Protein AF-0000000085244310 (afdb_homodimer)

Nearest PDB structures (foldseek):
  7q0a-assembly1_Y  TM=8.814E-01  e=7.244E-08  Homo sapiens
  8va0-assembly1_B  TM=8.465E-01  e=9.076E-08  Camelidae
  5nml-assembly7_G  TM=8.274E-01  e=6.847E-08  Lama glama
  7pqz-assembly1_H  TM=8.807E-01  e=3.511E-07  Homo sapiens
  8zpb-assembly1_B  TM=8.559E-01  e=1.889E-07  Escherichia coli

Secondary structure (DSSP, 8-state):
----------------------------PPTT--EEEEEE--SS---SEEEEEE-TTS-EEEEEEE-SSS-EEE-GGGTTTEEEEEETTTTEEEEEEPSPPTT---EEEEEE---/----------------------------PPTTS-EEEEEE--SS---SEEEEEE-TTS-EEEEEEE-SSS-EEE-GGGTTTEEEEEETTTTEEEEEEPSPPTT---EEEEEE---

Organism: Amphiprion ocellaris (NCBI:txid80972)

InterPro domains:
  IPR007110 Immunoglobulin-like domain [PS50835] (32-115)
  IPR013106 Immunoglobulin V-set domain [PF07686] (24-111)
  IPR013106 Immunoglobulin V-set domain [SM00406] (34-112)
  IPR013783 Immunoglobulin-like fold [G3DSA:2.60.40.10] (20-115)
  IPR036179 Immunoglobulin-like domain superfamily [SSF48726] (21-113)
  IPR050199 Immunoglobulin Heavy Variable [PTHR23266] (19-115)

pLDDT: mean 75.87, std 23.24, range [28.94, 98.12]

Solvent-accessible surface area (backbone atoms only — not comparable to full-atom values): 13125 Å² total; per-residue (Å²): 136,83,79,76,79,76,78,75,76,75,75,74,72,73,68,70,72,33,28,54,50,46,46,53,66,81,73,83,65,64,58,62,41,67,42,76,41,64,37,60,53,76,75,91,68,85,34,36,38,34,37,33,35,27,38,84,74,42,36,35,30,38,45,34,37,34,33,74,70,83,55,68,53,61,19,59,67,50,56,83,40,54,47,74,49,70,40,79,91,73,35,31,39,34,43,34,39,46,62,35,53,75,85,69,60,63,51,49,44,49,25,39,36,47,105,136,82,80,76,77,76,78,75,77,74,75,73,70,72,66,69,71,30,28,54,48,48,46,56,66,83,74,81,64,64,58,64,41,69,42,74,41,62,37,58,52,78,72,90,68,86,35,35,38,35,37,33,34,28,39,83,75,42,34,34,30,38,43,33,37,35,34,74,70,82,55,68,52,60,19,59,66,50,57,84,39,54,48,74,52,70,40,78,89,74,33,32,39,34,42,33,40,47,64,35,53,76,85,70,59,64,50,50,44,49,25,40,37,48,105

Foldseek 3Di:
DPPPPPPPPPPPPPCPVPQPLPFDDFPPDDAQDKDKDKGADDDQAPAWKWKWKDWPPGDIDTAWTAGRPRDIDGDPVCPPQWHWDDDNVRNMIMIMGGRHHPPTTMTMGMDHDDD/DPPPPPPPPPPPPPCPVPQPLPFDDFPPDDAQDKDKDKGADDDQFPAWKWKWKDWPPGDIDTAWTAGRPRDIDGDPVCPPQWHWDDDNVRRMIMIMGGRHHPPTGMTMGMDHDDD

Sequence (230 aa):
MQYDLIIQHFLFSTAAWGQSLTSSDPLVSRAGQSVTLSCKVQGLSLAWLHWIHQKPGQALEWIGRIDGGTGTIFSQSLQGQFSITKDTSLNVVYLEVKSLKPGDSAVYFCARETQMQYDLIIQHFLFSTAAWGQSLTSSDPLVSRAGQSVTLSCKVQGLSLAWLHWIHQKPGQALEWIGRIDGGTGTIFSQSLQGQFSITKDTSLNVVYLEVKSLKPGDSAVYFCARETQ

Radius of gyration: 22.18 Å; Cα contacts (8 Å, |Δi|>4): 491; chains: 2; bounding box: 104×50×48 Å

Structure (mmCIF, N/CA/C/O backbone):
data_AF-0000000085244310-model_v1
#
loop_
_entity.id
_entity.type
_entity.pdbx_description
1 polymer 'Immunoglobulin heavy variable 1-4'
#
loop_
_atom_site.group_PDB
_atom_site.id
_atom_site.type_symbol
_atom_site.label_atom_id
_atom_site.label_alt_id
_atom_site.label_comp_id
_atom_site.label_asym_id
_atom_site.label_entity_id
_atom_site.label_seq_id
_atom_site.pdbx_PDB_ins_code
_atom_site.Cartn_x
_atom_site.Cartn_y
_atom_site.Cartn_z
_atom_site.occupancy
_atom_site.B_iso_or_equiv
_atom_site.auth_seq_id
_atom_site.auth_comp_id
_atom_site.auth_asym_id
_atom_site.auth_atom_id
_atom_site.pdbx_PDB_model_num
ATOM 1 N N . MET A 1 1 ? 59.5 0.922 23.031 1 37.34 1 MET A N 1
ATOM 2 C CA . MET A 1 1 ? 58.438 1.822 22.594 1 37.34 1 MET A CA 1
ATOM 3 C C . MET A 1 1 ? 57.469 1.108 21.656 1 37.34 1 MET A C 1
ATOM 5 O O . MET A 1 1 ? 57.812 0.842 20.5 1 37.34 1 MET A O 1
ATOM 9 N N . GLN A 1 2 ? 56.75 0.025 22.141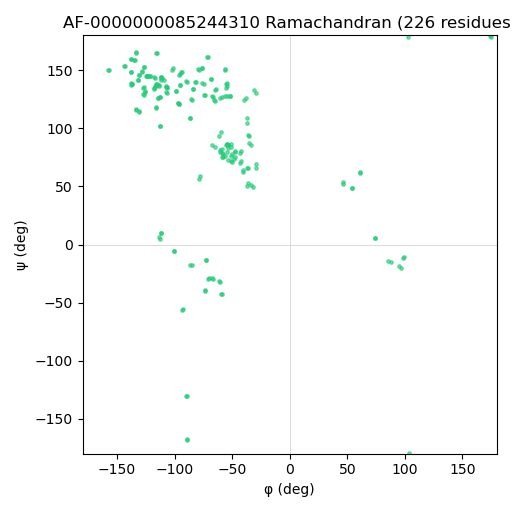 1 39.03 2 GLN A N 1
ATOM 10 C CA . GLN A 1 2 ? 55.781 -0.855 21.484 1 39.03 2 GLN A CA 1
ATOM 11 C C . GLN A 1 2 ? 54.562 -0.071 20.984 1 39.03 2 GLN A C 1
ATOM 13 O O . GLN A 1 2 ? 53.969 0.675 21.75 1 39.03 2 GLN A O 1
ATOM 18 N N . TYR A 1 3 ? 54.625 0.352 19.688 1 38.72 3 TYR A N 1
ATOM 19 C CA . TYR A 1 3 ? 53.562 1.034 18.938 1 38.72 3 TYR A CA 1
ATOM 20 C C . TYR A 1 3 ? 52.281 0.208 18.922 1 38.72 3 TYR A C 1
ATOM 22 O O . TYR A 1 3 ? 52.281 -0.897 18.375 1 38.72 3 TYR A O 1
ATOM 30 N N . ASP A 1 4 ? 51.562 0.199 20 1 42.16 4 ASP A N 1
ATOM 31 C CA . ASP A 1 4 ? 50.219 -0.372 20.031 1 42.16 4 ASP A CA 1
ATOM 32 C C . ASP A 1 4 ? 49.312 0.26 18.953 1 42.16 4 ASP A C 1
ATOM 34 O O . ASP A 1 4 ? 49.125 1.476 18.953 1 42.16 4 ASP A O 1
ATOM 38 N N . LEU A 1 5 ? 49.375 -0.288 17.75 1 39.44 5 LEU A N 1
ATOM 39 C CA . LEU A 1 5 ? 48.469 0.047 16.641 1 39.44 5 LEU A CA 1
ATOM 40 C C . LEU A 1 5 ? 47.031 -0.091 17.062 1 39.44 5 LEU A C 1
ATOM 42 O O . LEU A 1 5 ? 46.562 -1.181 17.438 1 39.44 5 LEU A O 1
ATOM 46 N N . ILE A 1 6 ? 46.438 0.917 17.719 1 41.16 6 ILE A N 1
ATOM 47 C CA . ILE A 1 6 ? 45 1.024 18 1 41.16 6 ILE A CA 1
ATOM 48 C C . ILE A 1 6 ? 44.219 0.98 16.703 1 41.16 6 ILE A C 1
ATOM 50 O O . ILE A 1 6 ? 44.344 1.866 15.852 1 41.16 6 ILE A O 1
ATOM 54 N N . ILE A 1 7 ? 44.031 -0.231 16.094 1 40.88 7 ILE A N 1
ATOM 55 C CA . ILE A 1 7 ? 43.094 -0.385 14.984 1 40.88 7 ILE A CA 1
ATOM 56 C C . ILE A 1 7 ? 41.719 0.117 15.398 1 40.88 7 ILE A C 1
ATOM 58 O O . ILE A 1 7 ? 41.094 -0.446 16.297 1 40.88 7 ILE A O 1
ATOM 62 N N . GLN A 1 8 ? 41.469 1.436 15.242 1 40.5 8 GLN A N 1
ATOM 63 C CA . GLN A 1 8 ? 40.125 2.012 15.367 1 40.5 8 GLN A CA 1
ATOM 64 C C . GLN A 1 8 ? 39.188 1.391 14.367 1 40.5 8 GLN A C 1
ATOM 66 O O . GLN A 1 8 ? 39.344 1.548 13.156 1 40.5 8 GLN A O 1
ATOM 71 N N . HIS A 1 9 ? 38.625 0.186 14.695 1 41.25 9 HIS A N 1
ATOM 72 C CA . HIS A 1 9 ? 37.531 -0.359 13.914 1 41.25 9 HIS A CA 1
ATOM 73 C C . HIS A 1 9 ? 36.406 0.647 13.789 1 41.25 9 HIS A C 1
ATOM 75 O O . HIS A 1 9 ? 35.812 1.065 14.797 1 41.25 9 HIS A O 1
ATOM 81 N N . PHE A 1 10 ? 36.469 1.544 12.812 1 37.19 10 PHE A N 1
ATOM 82 C CA . PHE A 1 10 ? 35.312 2.363 12.414 1 37.19 10 PHE A CA 1
ATOM 83 C C . PHE A 1 10 ? 34.125 1.492 12.078 1 37.19 10 PHE A C 1
ATOM 85 O O . PHE A 1 10 ? 34.125 0.734 11.109 1 37.19 10 PHE A O 1
ATOM 92 N N . LEU A 1 11 ? 33.406 1 13.07 1 33.94 11 LEU A N 1
ATOM 93 C CA . LEU A 1 11 ? 32.062 0.435 12.844 1 33.94 11 LEU A CA 1
ATOM 94 C C . LEU A 1 11 ? 31.203 1.403 12.055 1 33.94 11 LEU A C 1
ATOM 96 O O . LEU A 1 11 ? 30.875 2.49 12.547 1 33.94 11 LEU A O 1
ATOM 100 N N . PHE A 1 12 ? 31.484 1.448 10.742 1 35.97 12 PHE A N 1
ATOM 101 C CA . PHE A 1 12 ? 30.5 2.08 9.867 1 35.97 12 PHE A CA 1
ATOM 102 C C . PHE A 1 12 ? 29.094 1.557 10.164 1 35.97 12 PHE A C 1
ATOM 104 O O . PHE A 1 12 ? 28.781 0.402 9.859 1 35.97 12 PHE A O 1
ATOM 111 N N . SER A 1 13 ? 28.547 2.033 11.266 1 33.62 13 SER A N 1
ATOM 112 C CA . SER A 1 13 ? 27.109 1.819 11.414 1 33.62 13 SER A CA 1
ATOM 113 C C . SER A 1 13 ? 26.359 2.27 10.172 1 33.62 13 SER A C 1
ATOM 115 O O . SER A 1 13 ? 26.344 3.459 9.844 1 33.62 13 SER A O 1
ATOM 117 N N . THR A 1 14 ? 26.484 1.543 9.109 1 32.25 14 THR A N 1
ATOM 118 C CA . THR A 1 14 ? 25.5 1.784 8.07 1 32.25 14 THR A CA 1
ATOM 119 C C . THR A 1 14 ? 24.094 1.922 8.68 1 32.25 14 THR A C 1
ATOM 121 O O . THR A 1 14 ? 23.578 0.973 9.266 1 32.25 14 THR A O 1
ATOM 124 N N . ALA A 1 15 ? 23.891 3.041 9.383 1 29.38 15 ALA A N 1
ATOM 125 C CA . ALA A 1 15 ? 22.484 3.379 9.609 1 29.38 15 ALA A CA 1
ATOM 126 C C . ALA A 1 15 ? 21.641 3.107 8.359 1 29.38 15 ALA A C 1
ATOM 128 O O . ALA A 1 15 ? 21.781 3.811 7.352 1 29.38 15 ALA A O 1
ATOM 129 N N . ALA A 1 16 ? 21.609 1.899 7.992 1 30.98 16 ALA A N 1
ATOM 130 C CA . ALA A 1 16 ? 20.484 1.675 7.09 1 30.98 16 ALA A CA 1
ATOM 131 C C . ALA A 1 16 ? 19.266 2.498 7.512 1 30.98 16 ALA A C 1
ATOM 133 O O . ALA A 1 16 ? 18.734 2.311 8.609 1 30.98 16 ALA A O 1
ATOM 134 N N . TRP A 1 17 ? 19.375 3.809 7.426 1 29.11 17 TRP A N 1
ATOM 135 C CA . TRP A 1 17 ? 18.141 4.586 7.57 1 29.11 17 TRP A CA 1
ATOM 136 C C . TRP A 1 17 ? 16.969 3.863 6.93 1 29.11 17 TRP A C 1
ATOM 138 O O . TRP A 1 17 ? 16.844 3.82 5.703 1 29.11 17 TRP A O 1
ATOM 148 N N . GLY A 1 18 ? 16.812 2.672 7.309 1 30.55 18 GLY A N 1
ATOM 149 C CA . GLY A 1 18 ? 15.547 2.066 6.918 1 30.55 18 GLY A CA 1
ATOM 150 C C . GLY A 1 18 ? 14.391 3.041 6.941 1 30.55 18 GLY A C 1
ATOM 151 O O . GLY A 1 18 ? 14.344 3.947 7.777 1 30.55 18 GLY A O 1
ATOM 152 N N . GLN A 1 19 ? 14.102 3.621 5.844 1 32.09 19 GLN A N 1
ATOM 153 C CA . GLN A 1 19 ? 12.852 4.355 5.715 1 32.09 19 GLN A CA 1
ATOM 154 C C . GLN A 1 19 ? 11.773 3.768 6.621 1 32.09 19 GLN A C 1
ATOM 156 O O . GLN A 1 19 ? 11.367 2.615 6.445 1 32.09 19 GLN A O 1
ATOM 161 N N . SER A 1 20 ? 11.977 3.949 7.969 1 33.28 20 SER A N 1
ATOM 162 C CA . SER A 1 20 ? 10.891 3.559 8.859 1 33.28 20 SER A CA 1
ATOM 163 C C . SER A 1 20 ? 9.539 4.012 8.305 1 33.28 20 SER A C 1
ATOM 165 O O . SER A 1 20 ? 9.359 5.188 7.988 1 33.28 20 SER A O 1
ATOM 167 N N . LEU A 1 21 ? 9.031 3.281 7.352 1 36.53 21 LEU A N 1
ATOM 168 C CA . LEU A 1 21 ? 7.586 3.451 7.223 1 36.53 21 LEU A CA 1
ATOM 169 C C . LEU A 1 21 ? 6.945 3.701 8.586 1 36.53 21 LEU A C 1
ATOM 171 O O . LEU A 1 21 ? 6.895 2.803 9.422 1 36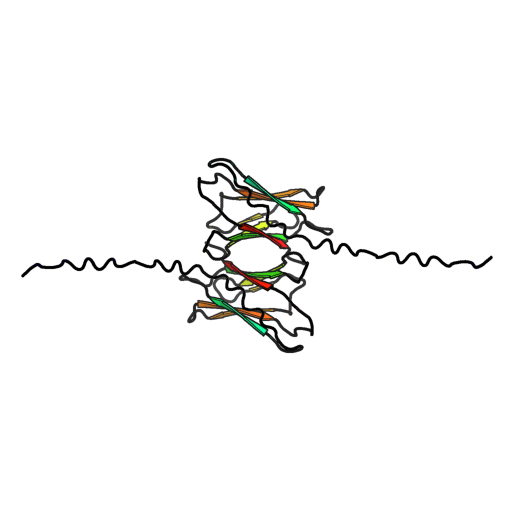.53 21 LEU A O 1
ATOM 175 N N . THR A 1 22 ? 7.551 4.688 9.258 1 38.19 22 THR A N 1
ATOM 176 C CA . THR A 1 22 ? 7 5.008 10.57 1 38.19 22 THR A CA 1
ATOM 177 C C . THR A 1 22 ? 5.484 5.141 10.5 1 38.19 22 THR A C 1
ATOM 179 O O . THR A 1 22 ? 4.957 5.906 9.688 1 38.19 22 THR A O 1
ATOM 182 N N . SER A 1 23 ? 4.883 3.93 10.492 1 40.59 23 SER A N 1
ATOM 183 C CA . SER A 1 23 ? 3.486 4.121 10.875 1 40.59 23 SER A CA 1
ATOM 184 C C . SER A 1 23 ? 3.352 5.188 11.953 1 40.59 23 SER A C 1
ATOM 186 O O . SER A 1 23 ? 4.223 5.32 12.82 1 40.59 23 SER A O 1
ATOM 188 N N . SER A 1 24 ? 2.828 6.238 11.5 1 40.72 24 SER A N 1
ATOM 189 C CA . SER A 1 24 ? 2.562 7.227 12.539 1 40.72 24 SER A CA 1
ATOM 190 C C . SER A 1 24 ? 2.043 6.562 13.812 1 40.72 24 SER A C 1
ATOM 192 O O . SER A 1 24 ? 1.441 5.488 13.75 1 40.72 24 SER A O 1
ATOM 194 N N . ASP A 1 25 ? 2.703 6.824 14.852 1 43.25 25 ASP A N 1
ATOM 195 C CA . ASP A 1 25 ? 2.055 6.551 16.125 1 43.25 25 ASP A CA 1
ATOM 196 C C . ASP A 1 25 ? 0.541 6.723 16.016 1 43.25 25 ASP A C 1
ATOM 198 O O . ASP A 1 25 ? 0.053 7.496 15.195 1 43.25 25 ASP A O 1
ATOM 202 N N . PRO A 1 26 ? -0.119 5.773 16.516 1 47.59 26 PRO A N 1
ATOM 203 C CA . PRO A 1 26 ? -1.557 6.027 16.641 1 47.59 26 PRO A CA 1
ATOM 204 C C . PRO A 1 26 ? -1.872 7.48 16.984 1 47.59 26 PRO A C 1
ATOM 206 O O . PRO A 1 26 ? -1.278 8.039 17.906 1 47.59 26 PRO A O 1
ATOM 209 N N . LEU A 1 27 ? -2.012 8.383 16.078 1 52.53 27 LEU A N 1
ATOM 210 C CA . LEU A 1 27 ? -2.525 9.703 16.406 1 52.53 27 LEU A CA 1
ATOM 211 C C . LEU A 1 27 ? -3.992 9.633 16.828 1 52.53 27 LEU A C 1
ATOM 213 O O . LEU A 1 27 ? -4.836 9.164 16.047 1 52.53 27 LEU A O 1
ATOM 217 N N . VAL A 1 28 ? -4.102 9.367 18.109 1 49.88 28 VAL A N 1
ATOM 218 C CA . VAL A 1 28 ? -5.43 9.461 18.703 1 49.88 28 VAL A CA 1
ATOM 219 C C . VAL A 1 28 ? -5.961 10.883 18.547 1 49.88 28 VAL A C 1
ATOM 221 O O . VAL A 1 28 ? -5.371 11.836 19.062 1 49.88 28 VAL A O 1
ATOM 224 N N . SER A 1 29 ? -6.457 11.195 17.406 1 55.5 29 SER A N 1
ATOM 225 C CA . SER A 1 29 ? -7.016 12.547 17.344 1 55.5 29 SER A CA 1
ATOM 226 C C . SER A 1 29 ? -8.43 12.586 17.906 1 55.5 29 SER A C 1
ATOM 228 O O . SER A 1 29 ? -9.109 11.555 17.953 1 55.5 29 SER A O 1
ATOM 230 N N . ARG A 1 30 ? -8.648 13.688 18.641 1 55 30 ARG A N 1
ATOM 231 C CA . ARG A 1 30 ? -9.984 14.016 19.125 1 55 30 ARG A CA 1
ATOM 232 C C . ARG A 1 30 ? -10.977 14.109 17.969 1 55 30 ARG A C 1
ATOM 234 O O . ARG A 1 30 ? -10.602 14.445 16.844 1 55 30 ARG A O 1
ATOM 241 N N . ALA A 1 31 ? -12.219 13.828 18.125 1 60.69 31 ALA A N 1
ATOM 242 C CA . ALA A 1 31 ? -13.344 13.859 17.188 1 60.69 31 ALA A CA 1
ATOM 243 C C . ALA A 1 31 ? -13.477 15.242 16.547 1 60.69 31 ALA A C 1
ATOM 245 O O . ALA A 1 31 ? -13.328 16.266 17.219 1 60.69 31 ALA A O 1
ATOM 246 N N . GLY A 1 32 ? -13.664 15.391 15.281 1 64.69 32 GLY A N 1
ATOM 247 C CA . GLY A 1 32 ? -13.938 16.609 14.523 1 64.69 32 GLY A CA 1
ATOM 248 C C . GLY A 1 32 ? -12.68 17.328 14.078 1 64.69 32 GLY A C 1
ATOM 249 O O . GLY A 1 32 ? -12.734 18.234 13.25 1 64.69 32 GLY A O 1
ATOM 250 N N . GLN A 1 33 ? -11.641 16.938 14.664 1 77.88 33 GLN A N 1
ATOM 251 C CA . GLN A 1 33 ? -10.406 17.625 14.312 1 77.88 33 GLN A CA 1
ATOM 252 C C . GLN A 1 33 ? -9.641 16.875 13.227 1 77.88 33 GLN A C 1
ATOM 254 O O . GLN A 1 33 ? -9.82 15.672 13.055 1 77.88 33 GLN A O 1
ATOM 259 N N . SER A 1 34 ? -8.953 17.672 12.383 1 85.94 34 SER A N 1
ATOM 260 C CA . SER A 1 34 ? -8.086 17.109 11.352 1 85.94 34 SER A CA 1
ATOM 261 C C . SER A 1 34 ? -6.777 16.609 11.945 1 85.94 34 SER A C 1
ATOM 263 O O . SER A 1 34 ? -6.25 17.203 12.891 1 85.94 34 SER A O 1
ATOM 265 N N . VAL A 1 35 ? -6.371 15.469 11.453 1 86.56 35 VAL A N 1
ATOM 266 C CA . VAL A 1 35 ? -5.098 14.891 11.875 1 86.56 35 VAL A CA 1
ATOM 267 C C . VAL A 1 35 ? -4.148 14.805 10.68 1 86.56 35 VAL A C 1
ATOM 269 O O . VAL A 1 35 ? -4.559 14.43 9.578 1 86.56 35 VAL A O 1
ATOM 272 N N . THR A 1 36 ? -2.889 15.203 10.969 1 89.75 36 THR A N 1
ATOM 273 C CA . THR A 1 36 ? -1.877 15.117 9.922 1 89.75 36 THR A CA 1
ATOM 274 C C . THR A 1 36 ? -0.808 14.086 10.289 1 89.75 36 THR A C 1
ATOM 276 O O . THR A 1 36 ? -0.229 14.148 11.375 1 89.75 36 THR A O 1
ATOM 279 N N . LEU A 1 37 ? -0.627 13.18 9.375 1 90 37 LEU A N 1
ATOM 280 C CA . LEU A 1 37 ? 0.424 12.18 9.516 1 90 37 LEU A CA 1
ATOM 281 C C . LEU A 1 37 ? 1.628 12.531 8.648 1 90 37 LEU A C 1
ATOM 283 O O . LEU A 1 37 ? 1.48 13.164 7.602 1 90 37 LEU A O 1
ATOM 287 N N . SER A 1 38 ? 2.826 12.062 9.188 1 89.75 38 SER A N 1
ATOM 288 C CA . SER A 1 38 ? 4.047 12.344 8.438 1 89.75 38 SER A CA 1
ATOM 289 C C . SER A 1 38 ? 4.801 11.062 8.102 1 89.75 38 SER A C 1
ATOM 291 O O . SER A 1 38 ? 4.781 10.102 8.883 1 89.75 38 SER A O 1
ATOM 293 N N . CYS A 1 39 ? 5.395 11.117 6.953 1 89.06 39 CYS A N 1
ATOM 294 C CA . CYS A 1 39 ? 6.281 10.055 6.477 1 89.06 39 CYS A CA 1
ATOM 295 C C . CYS A 1 39 ? 7.594 10.633 5.965 1 89.06 39 CYS A C 1
ATOM 297 O O . CYS A 1 39 ? 7.609 11.359 4.965 1 89.06 39 CYS A O 1
ATOM 299 N N . LYS A 1 40 ? 8.656 10.289 6.668 1 87.88 40 LYS A N 1
ATOM 300 C CA . LYS A 1 40 ? 9.977 10.742 6.238 1 87.88 40 LYS A CA 1
ATOM 301 C C . LYS A 1 40 ? 10.578 9.781 5.207 1 87.88 40 LYS A C 1
ATOM 303 O O . LYS A 1 40 ? 10.562 8.57 5.398 1 87.88 40 LYS A O 1
ATOM 308 N N . VAL A 1 41 ? 10.914 10.367 4.145 1 83.69 41 VAL A N 1
ATOM 309 C CA . VAL A 1 41 ? 11.438 9.555 3.053 1 83.69 41 VAL A CA 1
ATOM 310 C C . VAL A 1 41 ? 12.945 9.781 2.912 1 83.69 41 VAL A C 1
ATOM 312 O O . VAL A 1 41 ? 13.414 10.914 3.031 1 83.69 41 VAL A O 1
ATOM 315 N N . GLN A 1 42 ? 13.625 8.703 2.842 1 77.62 42 GLN A N 1
ATOM 316 C CA . GLN A 1 42 ? 15.062 8.82 2.619 1 77.62 42 GLN A CA 1
ATOM 317 C C . GLN A 1 42 ? 15.391 8.812 1.129 1 77.62 42 GLN A C 1
ATOM 319 O O . GLN A 1 42 ? 14.742 8.117 0.346 1 77.62 42 GLN A O 1
ATOM 324 N N . GLY A 1 43 ? 16.297 9.602 0.776 1 69.5 43 GLY A N 1
ATOM 325 C CA . GLY A 1 43 ? 16.766 9.656 -0.603 1 69.5 43 GLY A CA 1
ATOM 326 C C . GLY A 1 43 ? 16.234 10.867 -1.357 1 69.5 43 GLY A C 1
ATOM 327 O O . GLY A 1 43 ? 15.617 11.75 -0.767 1 69.5 43 GLY A O 1
ATOM 328 N N . LEU A 1 44 ? 16.578 11.016 -2.629 1 62.03 44 LEU A N 1
ATOM 329 C CA . LEU A 1 44 ? 16.562 12.281 -3.352 1 62.03 44 LEU A CA 1
ATOM 330 C C . LEU A 1 44 ? 15.141 12.711 -3.664 1 62.03 44 LEU A C 1
ATOM 332 O O . LEU A 1 44 ? 14.836 13.906 -3.689 1 62.03 44 LEU A O 1
ATOM 336 N N . SER A 1 45 ? 14.195 11.844 -4.059 1 76.06 45 SER A N 1
ATOM 337 C CA . SER A 1 45 ? 12.984 12.516 -4.527 1 76.06 45 SER A CA 1
ATOM 338 C C . SER A 1 45 ? 11.742 11.984 -3.828 1 76.06 45 SER A C 1
ATOM 340 O O . SER A 1 45 ? 11.625 10.773 -3.596 1 76.06 45 SER A O 1
ATOM 342 N N . LEU A 1 46 ? 11.008 13.016 -3.328 1 85.69 46 LEU A N 1
ATOM 343 C CA . LEU A 1 46 ? 9.688 12.695 -2.795 1 85.69 46 LEU A CA 1
ATOM 344 C C . LEU A 1 46 ? 8.68 12.492 -3.922 1 85.69 46 LEU A C 1
ATOM 346 O O . LEU A 1 46 ? 7.73 13.266 -4.059 1 85.69 46 LEU A O 1
ATOM 350 N N . ALA A 1 47 ? 9 11.5 -4.816 1 89.06 47 ALA A N 1
ATOM 351 C CA . ALA A 1 47 ? 8.109 11.25 -5.949 1 89.06 47 ALA A CA 1
ATOM 352 C C . ALA A 1 47 ? 7.414 9.898 -5.809 1 89.06 47 ALA A C 1
ATOM 354 O O . ALA A 1 47 ? 8.023 8.922 -5.363 1 89.06 47 ALA A O 1
ATOM 355 N N . TRP A 1 48 ? 6.152 9.906 -6.203 1 93.69 48 TRP A N 1
ATOM 356 C CA . TRP A 1 48 ? 5.355 8.695 -6.352 1 93.69 48 TRP A CA 1
ATOM 357 C C . TRP A 1 48 ? 5.234 7.957 -5.023 1 93.69 48 TRP A C 1
ATOM 359 O O . TRP A 1 48 ? 5.668 6.809 -4.902 1 93.69 48 TRP A O 1
ATOM 369 N N . LEU A 1 49 ? 4.633 8.633 -4.121 1 94.69 49 LEU A N 1
ATOM 370 C CA . LEU A 1 49 ? 4.41 8.086 -2.789 1 94.69 49 LEU A CA 1
ATOM 371 C C . LEU A 1 49 ? 2.941 7.715 -2.592 1 94.69 49 LEU A C 1
ATOM 373 O O . LEU A 1 49 ? 2.051 8.484 -2.957 1 94.69 49 LEU A O 1
ATOM 377 N N . HIS A 1 50 ? 2.773 6.543 -2.023 1 95.69 50 HIS A N 1
ATOM 378 C CA . HIS A 1 50 ? 1.441 5.992 -1.805 1 95.69 50 HIS A CA 1
ATOM 379 C C . HIS A 1 50 ? 1.104 5.941 -0.319 1 95.69 50 HIS A C 1
ATOM 381 O O . HIS A 1 50 ? 1.964 5.629 0.507 1 95.69 50 HIS A O 1
ATOM 387 N N . TRP A 1 51 ? -0.181 6.199 -0.031 1 94.94 51 TRP A N 1
ATOM 388 C CA . TRP A 1 51 ?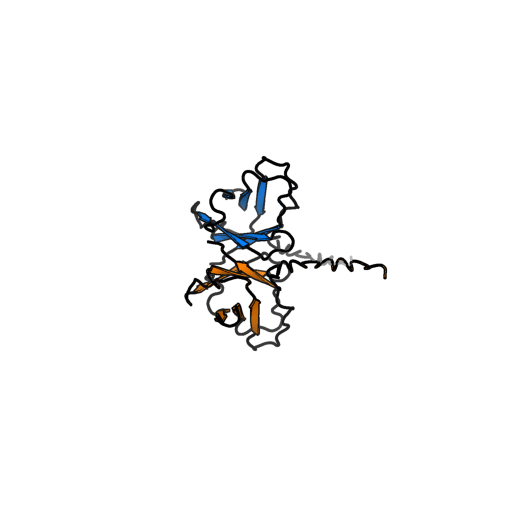 -0.707 5.992 1.314 1 94.94 51 TRP A CA 1
ATOM 389 C C . TRP A 1 51 ? -1.732 4.863 1.33 1 94.94 51 TRP A C 1
ATOM 391 O O . TRP A 1 51 ? -2.566 4.762 0.426 1 94.94 51 TRP A O 1
ATOM 401 N N . ILE A 1 52 ? -1.578 4.035 2.373 1 93.62 52 ILE A N 1
ATOM 402 C CA . ILE A 1 52 ? -2.465 2.904 2.617 1 93.62 52 ILE A CA 1
ATOM 403 C C . ILE A 1 52 ? -2.93 2.916 4.07 1 93.62 52 ILE A C 1
AT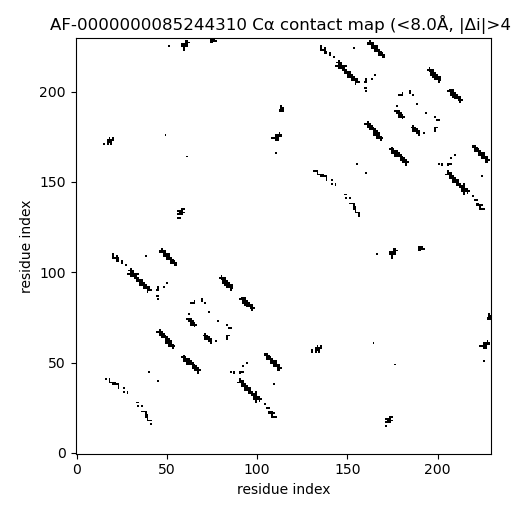OM 405 O O . ILE A 1 52 ? -2.201 3.365 4.961 1 93.62 52 ILE A O 1
ATOM 409 N N . HIS A 1 53 ? -4.184 2.475 4.27 1 90.44 53 HIS A N 1
ATOM 410 C CA . HIS A 1 53 ? -4.594 2.371 5.664 1 90.44 53 HIS A CA 1
ATOM 411 C C . HIS A 1 53 ? -5.379 1.087 5.914 1 90.44 53 HIS A C 1
ATOM 413 O O . HIS A 1 53 ? -5.758 0.394 4.969 1 90.44 53 HIS A O 1
ATOM 419 N N . GLN A 1 54 ? -5.379 0.77 7.156 1 86.88 54 GLN A N 1
ATOM 420 C CA . GLN A 1 54 ? -6.148 -0.387 7.602 1 86.88 54 GLN A CA 1
ATOM 421 C C . GLN A 1 54 ? -6.965 -0.057 8.844 1 86.88 54 GLN A C 1
ATOM 423 O O . GLN A 1 54 ? -6.414 0.359 9.867 1 86.88 54 GLN A O 1
ATOM 428 N N . LYS A 1 55 ? -8.273 -0.133 8.641 1 88 55 LYS A N 1
ATOM 429 C CA . LYS A 1 55 ? -9.148 -0.044 9.805 1 88 55 LYS A CA 1
ATOM 430 C C . LYS A 1 55 ? -9.156 -1.352 10.586 1 88 55 LYS A C 1
ATOM 432 O O . LYS A 1 55 ? -8.898 -2.42 10.031 1 88 55 LYS A O 1
ATOM 437 N N . PRO A 1 56 ? -9.398 -1.194 11.852 1 84.56 56 PRO A N 1
ATOM 438 C CA . PRO A 1 56 ? -9.367 -2.402 12.68 1 84.56 56 PRO A CA 1
ATOM 439 C C . PRO A 1 56 ? -10.242 -3.52 12.125 1 84.56 56 PRO A C 1
ATOM 441 O O . PRO A 1 56 ? -11.43 -3.307 11.859 1 84.56 56 PRO A O 1
ATOM 444 N N . GLY A 1 57 ? -9.617 -4.695 11.992 1 83.44 57 GLY A N 1
ATOM 445 C CA . GLY A 1 57 ? -10.352 -5.871 11.547 1 83.44 57 GLY A CA 1
ATOM 446 C C . GLY A 1 57 ? -10.688 -5.848 10.07 1 83.44 57 GLY A C 1
ATOM 447 O O . GLY A 1 57 ? -11.43 -6.707 9.586 1 83.44 57 GLY A O 1
ATOM 448 N N . GLN A 1 58 ? -10.203 -4.863 9.328 1 87.44 58 GLN A N 1
ATOM 449 C CA . GLN A 1 58 ? -10.539 -4.73 7.918 1 87.44 58 GLN A CA 1
ATOM 450 C C . GLN A 1 58 ? -9.305 -4.902 7.039 1 87.44 58 GLN A C 1
ATOM 452 O O . GLN A 1 58 ? -8.18 -4.906 7.539 1 87.44 58 GLN A O 1
ATOM 457 N N . ALA A 1 59 ? -9.547 -5.102 5.824 1 86.25 59 ALA A N 1
ATOM 458 C CA . ALA A 1 59 ? -8.469 -5.223 4.848 1 86.25 59 ALA A CA 1
ATOM 459 C C . ALA A 1 59 ? -7.801 -3.873 4.598 1 86.25 59 ALA A C 1
ATOM 461 O O . ALA A 1 59 ? -8.359 -2.824 4.926 1 86.25 59 ALA A O 1
ATOM 462 N N . LEU A 1 60 ? -6.582 -3.982 4.039 1 89.62 60 LEU A N 1
ATOM 463 C CA . LEU A 1 60 ? -5.883 -2.756 3.67 1 89.62 60 LEU A CA 1
ATOM 464 C C . LEU A 1 60 ? -6.586 -2.055 2.512 1 89.62 60 LEU A C 1
ATOM 466 O O . LEU A 1 60 ? -7.07 -2.711 1.587 1 89.62 60 LEU A O 1
ATOM 470 N N . GLU A 1 61 ? -6.594 -0.738 2.572 1 92.88 61 GLU A N 1
ATOM 471 C CA . GLU A 1 61 ? -7.164 0.093 1.519 1 92.88 61 GLU A CA 1
ATOM 472 C C . GLU A 1 61 ? -6.156 1.12 1.016 1 92.88 61 GLU A C 1
ATOM 474 O O . GLU A 1 61 ? -5.457 1.755 1.811 1 92.88 61 GLU A O 1
ATOM 479 N N . TRP A 1 62 ? -6.074 1.139 -0.277 1 95.19 62 TRP A N 1
ATOM 480 C CA . TRP A 1 62 ? -5.273 2.191 -0.893 1 95.19 62 TRP A CA 1
ATOM 481 C C . TRP A 1 62 ? -5.988 3.535 -0.816 1 95.19 62 TRP A C 1
ATOM 483 O O . TRP A 1 62 ? -7.16 3.646 -1.186 1 95.19 62 TRP A O 1
ATOM 493 N N . ILE A 1 63 ? -5.309 4.512 -0.338 1 96.19 63 ILE A N 1
ATOM 494 C CA . ILE A 1 63 ? -5.91 5.832 -0.159 1 96.19 63 ILE A CA 1
ATOM 495 C C . ILE A 1 63 ? -5.648 6.691 -1.394 1 96.19 63 ILE A C 1
ATOM 497 O O . ILE A 1 63 ? -6.578 7.254 -1.976 1 96.19 63 ILE A O 1
ATOM 501 N N . GLY A 1 64 ? -4.371 6.836 -1.766 1 98.12 64 GLY A N 1
ATOM 502 C CA . GLY A 1 64 ? -3.969 7.746 -2.824 1 98.12 64 GLY A CA 1
ATOM 503 C C . GLY A 1 64 ? -2.463 7.859 -2.975 1 98.12 64 GLY A C 1
ATOM 504 O O . GLY A 1 64 ? -1.713 7.16 -2.291 1 98.12 64 GLY A O 1
ATOM 505 N N . ARG A 1 65 ? -2.047 8.664 -3.934 1 97.69 65 ARG A N 1
ATOM 506 C CA . ARG A 1 65 ? -0.629 8.859 -4.215 1 97.69 65 ARG A CA 1
ATOM 507 C C . ARG A 1 65 ? -0.353 10.305 -4.629 1 97.69 65 ARG A C 1
ATOM 509 O O . ARG A 1 65 ? -1.25 11 -5.109 1 97.69 65 ARG A O 1
ATOM 516 N N . ILE A 1 66 ? 0.824 10.719 -4.398 1 97.06 66 ILE A N 1
ATOM 517 C CA . ILE A 1 66 ? 1.328 11.992 -4.883 1 97.06 66 ILE A CA 1
ATOM 518 C C . ILE A 1 66 ? 2.473 11.758 -5.867 1 97.06 66 ILE A C 1
ATOM 520 O O . ILE A 1 66 ? 3.312 10.883 -5.652 1 97.06 66 ILE A O 1
ATOM 524 N N . ASP A 1 67 ? 2.455 12.555 -6.984 1 96.31 67 ASP A N 1
ATOM 525 C CA . ASP A 1 67 ? 3.486 12.359 -8 1 96.31 67 ASP A CA 1
ATOM 526 C C . ASP A 1 67 ? 4.711 13.227 -7.711 1 96.31 67 ASP A C 1
ATOM 528 O O . ASP A 1 67 ? 4.891 13.703 -6.59 1 96.31 67 ASP A O 1
ATOM 532 N N . GLY A 1 68 ? 5.668 13.344 -8.719 1 93.12 68 GLY A N 1
ATOM 533 C CA . GLY A 1 68 ? 6.895 14.094 -8.523 1 93.12 68 GLY A CA 1
ATOM 534 C C . GLY A 1 68 ? 6.652 15.562 -8.219 1 93.12 68 GLY A C 1
ATOM 535 O O . GLY A 1 68 ? 7.473 16.203 -7.562 1 93.12 68 GLY A O 1
ATOM 536 N N . GLY A 1 69 ? 5.562 16.047 -8.789 1 94 69 GLY A N 1
ATOM 537 C CA . GLY A 1 69 ? 5.117 17.391 -8.43 1 94 69 GLY A CA 1
ATOM 538 C C . GLY A 1 69 ? 4.156 17.406 -7.258 1 94 69 GLY A C 1
ATOM 539 O O . GLY A 1 69 ? 4.441 16.828 -6.203 1 94 69 GLY A O 1
ATOM 540 N N . THR A 1 70 ? 2.98 18.109 -7.352 1 95.94 70 THR A N 1
ATOM 541 C CA . THR A 1 70 ? 1.978 18.188 -6.293 1 95.94 70 THR A CA 1
ATOM 542 C C . THR A 1 70 ? 0.699 17.469 -6.715 1 95.94 70 THR A C 1
ATOM 544 O O . THR A 1 70 ? -0.323 17.562 -6.031 1 95.94 70 THR A O 1
ATOM 547 N N . GLY A 1 71 ? 0.745 16.812 -7.914 1 97.69 71 GLY A N 1
ATOM 548 C CA . GLY A 1 71 ? -0.43 16.094 -8.391 1 97.69 71 GLY A CA 1
ATOM 549 C C . GLY A 1 71 ? -0.782 14.891 -7.531 1 97.69 71 GLY A C 1
ATOM 550 O O . GLY A 1 71 ? 0.083 14.07 -7.219 1 97.69 71 GLY A O 1
ATOM 551 N N . THR A 1 72 ? -2.061 14.859 -7.098 1 98.06 72 THR A N 1
ATOM 552 C CA . THR A 1 72 ? -2.521 13.75 -6.277 1 98.06 72 THR A CA 1
ATOM 553 C C . THR A 1 72 ? -3.697 13.039 -6.938 1 98.06 72 THR A C 1
ATOM 555 O O . THR A 1 72 ? -4.457 13.648 -7.695 1 98.06 72 THR A O 1
ATOM 558 N N . ILE A 1 73 ? -3.771 11.719 -6.762 1 9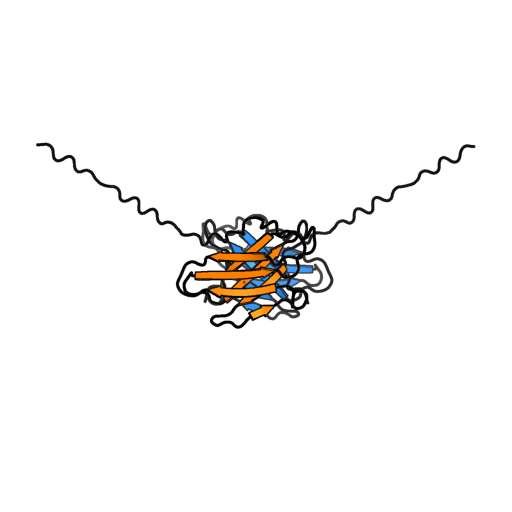7.75 73 ILE A N 1
ATOM 559 C CA . ILE A 1 73 ? -4.961 10.938 -7.07 1 97.75 73 ILE A CA 1
ATOM 560 C C . ILE A 1 73 ? -5.406 10.156 -5.832 1 97.75 73 ILE A C 1
ATOM 562 O O . ILE A 1 73 ? -4.578 9.773 -5.004 1 97.75 73 ILE A O 1
ATOM 566 N N . PHE A 1 74 ? -6.746 10.016 -5.707 1 97.94 74 PHE A N 1
ATOM 567 C CA . PHE A 1 74 ? -7.324 9.32 -4.559 1 97.94 74 PHE A CA 1
ATOM 568 C C . PHE A 1 74 ? -8.273 8.219 -5.008 1 97.94 74 PHE A C 1
ATOM 570 O O . PHE A 1 74 ? -8.836 8.289 -6.105 1 97.94 74 PHE A O 1
ATOM 577 N N . SER A 1 75 ? -8.359 7.199 -4.07 1 96.5 75 SER A N 1
ATOM 578 C CA . SER A 1 75 ? -9.484 6.281 -4.215 1 96.5 75 SER A CA 1
ATOM 579 C C . SER A 1 75 ? -10.805 7.031 -4.234 1 96.5 75 SER A C 1
ATOM 581 O O . SER A 1 75 ? -11.008 7.973 -3.461 1 96.5 75 SER A O 1
ATOM 583 N N . GLN A 1 76 ? -11.664 6.613 -5.094 1 94.69 76 GLN A N 1
ATOM 584 C CA . GLN A 1 76 ? -12.898 7.363 -5.293 1 94.69 76 GLN A CA 1
ATOM 585 C C . GLN A 1 76 ? -13.695 7.469 -3.996 1 94.69 76 GLN A C 1
ATOM 587 O O . GLN A 1 76 ? -14.188 8.547 -3.65 1 94.69 76 GLN A O 1
ATOM 592 N N . SER A 1 77 ? -13.789 6.41 -3.252 1 92.81 77 SER A N 1
ATOM 593 C CA . SER A 1 77 ? -14.625 6.387 -2.053 1 92.81 77 SER A CA 1
ATOM 594 C C . SER A 1 77 ? -14.008 7.211 -0.932 1 92.81 77 SER A C 1
ATOM 596 O O . SER A 1 77 ? -14.672 7.52 0.06 1 92.81 77 SER A O 1
ATOM 598 N N . LEU A 1 78 ? -12.75 7.547 -1.137 1 93.19 78 LEU A N 1
ATOM 599 C CA . LEU A 1 78 ? -12.055 8.234 -0.054 1 93.19 78 LEU A CA 1
ATOM 600 C C . LEU A 1 78 ? -11.742 9.68 -0.441 1 93.19 78 LEU A C 1
ATOM 602 O O . LEU A 1 78 ? -11.055 10.391 0.296 1 93.19 78 LEU A O 1
ATOM 606 N N . GLN A 1 79 ? -12.375 9.992 -1.57 1 90.69 79 GLN A N 1
ATOM 607 C CA . GLN A 1 79 ? -12.141 11.352 -2.037 1 90.69 79 GLN A CA 1
ATOM 608 C C . GLN A 1 79 ? -12.711 12.375 -1.055 1 90.69 79 GLN A C 1
ATOM 610 O O . GLN A 1 79 ? -13.828 12.211 -0.562 1 90.69 79 GLN A O 1
ATOM 615 N N . GLY A 1 80 ? -12.047 13.422 -0.635 1 91.44 80 GLY A N 1
ATOM 616 C CA . GLY A 1 80 ? -12.516 14.484 0.237 1 91.44 80 GLY A CA 1
ATOM 617 C C . GLY A 1 80 ? -12.133 14.273 1.691 1 91.44 80 GLY A C 1
ATOM 618 O O . GLY A 1 80 ? -12.211 15.203 2.498 1 91.44 80 GLY A O 1
ATOM 619 N N . GLN A 1 81 ? -11.82 13 2.014 1 93 81 GLN A N 1
ATOM 620 C CA . GLN A 1 81 ? -11.492 12.688 3.4 1 93 81 GLN A CA 1
ATOM 621 C C . GLN A 1 81 ? -10.016 12.953 3.691 1 93 81 GLN A C 1
ATOM 623 O O . GLN A 1 81 ? -9.617 13.031 4.855 1 93 81 GLN A O 1
ATOM 628 N N . PHE A 1 82 ? -9.281 13.047 2.592 1 95 82 PHE A N 1
ATOM 629 C CA . PHE A 1 82 ? -7.84 13.109 2.779 1 95 82 PHE A CA 1
ATOM 630 C C . PHE A 1 82 ? -7.227 14.203 1.912 1 95 82 PHE A C 1
ATOM 632 O O . PHE A 1 82 ? -7.816 14.609 0.907 1 95 82 PHE A O 1
ATOM 639 N N . SER A 1 83 ? -6.07 14.656 2.279 1 96.62 83 SER A N 1
ATOM 640 C CA . SER A 1 83 ? -5.148 15.438 1.456 1 96.62 83 SER A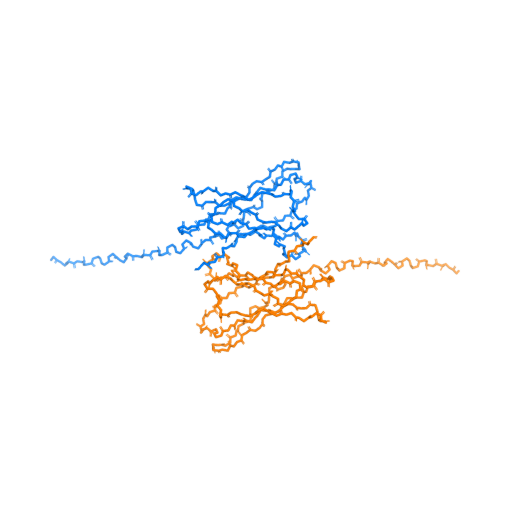 CA 1
ATOM 641 C C . SER A 1 83 ? -3.711 14.961 1.631 1 96.62 83 SER A C 1
ATOM 643 O O . SER A 1 83 ? -3.295 14.617 2.74 1 96.62 83 SER A O 1
ATOM 645 N N . ILE A 1 84 ? -3.008 14.898 0.483 1 96.81 84 ILE A N 1
ATOM 646 C CA . ILE A 1 84 ? -1.596 14.531 0.51 1 96.81 84 ILE A CA 1
ATOM 647 C C . ILE A 1 84 ? -0.746 15.727 0.09 1 96.81 84 ILE A C 1
ATOM 649 O O . ILE A 1 84 ? -1.008 16.359 -0.941 1 96.81 84 ILE A O 1
ATOM 653 N N . THR A 1 85 ? 0.195 16.062 0.898 1 96.69 85 THR A N 1
ATOM 654 C CA . THR A 1 85 ? 1.16 17.125 0.594 1 96.69 85 THR A CA 1
ATOM 655 C C . THR A 1 85 ? 2.58 16.656 0.909 1 96.69 85 THR A C 1
ATOM 657 O O . THR A 1 85 ? 2.777 15.562 1.441 1 96.69 85 THR A O 1
ATOM 660 N N . LYS A 1 86 ? 3.553 17.406 0.384 1 94.25 86 LYS A N 1
ATOM 661 C CA . LYS A 1 86 ? 4.938 17.062 0.704 1 94.25 86 LYS A CA 1
ATOM 662 C C . LYS A 1 86 ? 5.762 18.328 0.987 1 94.25 86 LYS A C 1
ATOM 664 O O . LYS A 1 86 ? 5.418 19.422 0.532 1 94.25 86 LYS A O 1
ATOM 669 N N . ASP A 1 87 ? 6.699 18.203 1.827 1 92.44 87 ASP A N 1
ATOM 670 C CA . ASP A 1 87 ? 7.742 19.188 2.1 1 92.44 87 ASP A CA 1
ATOM 6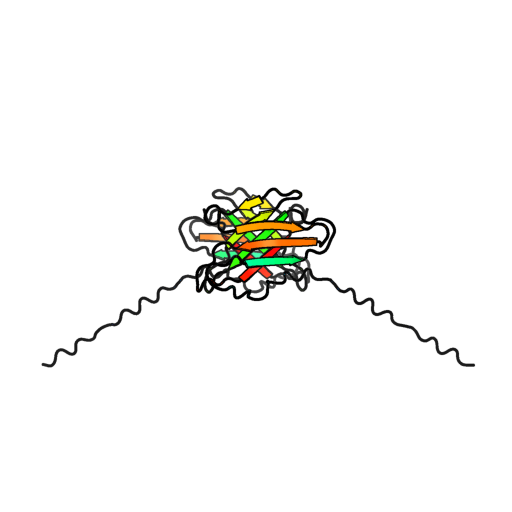71 C C . ASP A 1 87 ? 9.109 18.672 1.656 1 92.44 87 ASP A C 1
ATOM 673 O O . ASP A 1 87 ? 9.742 17.891 2.363 1 92.44 87 ASP A O 1
ATOM 677 N N . THR A 1 88 ? 9.492 19.203 0.502 1 91.19 88 THR A N 1
ATOM 678 C CA . THR A 1 88 ? 10.727 18.703 -0.098 1 91.19 88 THR A CA 1
ATOM 679 C C . THR A 1 88 ? 11.93 19.078 0.756 1 91.19 88 THR A C 1
ATOM 681 O O . THR A 1 88 ? 12.922 18.344 0.806 1 91.19 88 THR A O 1
ATOM 684 N N . SER A 1 89 ? 11.859 20.172 1.446 1 90.56 89 SER A N 1
ATOM 685 C CA . SER A 1 89 ? 12.992 20.609 2.26 1 90.56 89 SER A CA 1
ATOM 686 C C . SER A 1 89 ? 13.188 19.703 3.469 1 90.56 89 SER A C 1
ATOM 688 O O . SER A 1 89 ? 14.312 19.531 3.945 1 90.56 89 SER A O 1
ATOM 690 N N . LEU A 1 90 ? 12.164 19.109 3.975 1 88.12 90 LEU A N 1
ATOM 691 C CA . LEU A 1 90 ? 12.242 18.234 5.141 1 88.12 90 LEU A CA 1
ATOM 692 C C . LEU A 1 90 ? 12.227 16.766 4.723 1 88.12 90 LEU A C 1
ATOM 694 O O . LEU A 1 90 ? 12.367 15.875 5.566 1 88.12 90 LEU A O 1
ATOM 698 N N . ASN A 1 91 ? 12.031 16.484 3.393 1 89 91 ASN A N 1
ATOM 699 C CA . ASN A 1 91 ? 11.875 15.125 2.879 1 89 91 ASN A CA 1
ATOM 700 C C . ASN A 1 91 ? 10.758 14.383 3.605 1 89 91 ASN A C 1
ATOM 702 O O . ASN A 1 91 ? 10.945 13.242 4.039 1 89 91 ASN A O 1
ATOM 706 N N . VAL A 1 92 ? 9.633 15.094 3.689 1 90.81 92 VAL A N 1
ATOM 707 C CA . VAL A 1 92 ? 8.492 14.531 4.395 1 90.81 92 VAL A CA 1
ATOM 708 C C . VAL A 1 92 ? 7.254 14.578 3.5 1 90.81 92 VAL A C 1
ATOM 710 O O . VAL A 1 92 ? 7.008 15.586 2.824 1 90.81 92 VAL A O 1
ATOM 713 N N . VAL A 1 93 ? 6.523 13.469 3.473 1 92.75 93 VAL A N 1
ATOM 714 C CA . VAL A 1 93 ? 5.199 13.453 2.863 1 92.75 93 VAL A CA 1
ATOM 715 C C . VAL A 1 93 ? 4.133 13.367 3.951 1 92.75 93 VAL A C 1
ATOM 717 O O . VAL A 1 93 ? 4.281 12.617 4.918 1 92.75 93 VAL A O 1
ATOM 720 N N . TYR A 1 94 ? 3.082 14.211 3.748 1 92.25 94 TYR A N 1
ATOM 721 C CA . TYR A 1 94 ? 2.029 14.297 4.754 1 92.25 94 TYR A CA 1
ATOM 722 C C . TYR A 1 94 ? 0.721 13.727 4.223 1 92.25 94 TYR A C 1
ATOM 724 O O . TYR A 1 94 ? 0.389 13.906 3.049 1 92.25 94 TYR A O 1
ATOM 732 N N . LEU A 1 95 ? 0.006 13.086 5.098 1 94.38 95 LEU A N 1
ATOM 733 C CA . LEU A 1 95 ? -1.396 12.734 4.891 1 94.38 95 LEU A CA 1
ATOM 734 C C . LEU A 1 95 ? -2.285 13.445 5.91 1 94.38 95 LEU A C 1
ATOM 736 O O . LEU A 1 95 ? -2.129 13.25 7.117 1 94.38 95 LEU A O 1
ATOM 740 N N . GLU A 1 96 ? -3.154 14.258 5.445 1 92.81 96 GLU A N 1
ATOM 741 C CA . GLU A 1 96 ? -4.137 14.891 6.324 1 92.81 96 GLU A CA 1
ATOM 742 C C . GLU A 1 96 ? -5.469 14.141 6.289 1 92.81 96 GLU A C 1
ATOM 744 O O . GLU A 1 96 ? -6.039 13.938 5.215 1 92.81 96 GLU A O 1
ATOM 749 N N . VAL A 1 97 ? -5.918 13.695 7.383 1 92.12 97 VAL A N 1
ATOM 750 C CA . VAL A 1 97 ? -7.23 13.086 7.539 1 92.12 97 VAL A CA 1
ATOM 751 C C . VAL A 1 97 ? -8.234 14.125 8.039 1 92.12 97 VAL A C 1
ATOM 753 O O . VAL A 1 97 ? -8.125 14.609 9.172 1 92.12 97 VAL A O 1
ATOM 756 N N . LYS A 1 98 ? -9.25 14.289 7.203 1 90.44 98 LYS A N 1
ATOM 757 C CA . LYS A 1 98 ? -10.172 15.367 7.512 1 90.44 98 LYS A CA 1
ATOM 758 C C . LYS A 1 98 ? -11.359 14.859 8.328 1 90.44 98 LYS A C 1
ATOM 760 O O . LYS A 1 98 ? -11.789 13.719 8.164 1 90.44 98 LYS A O 1
ATOM 765 N N . SER A 1 99 ? -11.922 15.602 9.164 1 80.06 99 SER A N 1
ATOM 766 C CA . SER A 1 99 ? -13.172 15.445 9.898 1 80.06 99 SER A CA 1
ATOM 767 C C . SER A 1 99 ? -13.289 14.047 10.492 1 80.06 99 SER A C 1
ATOM 769 O O . SER A 1 99 ? -14.289 13.352 10.273 1 80.06 99 SER A O 1
ATOM 771 N N . LEU A 1 100 ? -12.344 13.648 11.219 1 77.62 100 LEU A N 1
ATOM 772 C CA . LEU A 1 100 ? -12.375 12.344 11.875 1 77.62 100 LEU A CA 1
ATOM 773 C C . LEU A 1 100 ? -13.562 12.242 12.82 1 77.62 100 LEU A C 1
ATOM 775 O O . LEU A 1 100 ? -13.867 13.195 13.539 1 77.62 100 LEU A O 1
ATOM 779 N N . LYS A 1 101 ? -14.375 11.188 12.625 1 76 101 LYS A N 1
ATOM 780 C CA . LYS A 1 101 ? -15.445 10.93 13.578 1 76 101 LYS A CA 1
ATOM 781 C C . LYS A 1 101 ? -14.922 10.242 14.836 1 76 101 LYS A C 1
ATOM 783 O O . LYS A 1 101 ? -13.906 9.539 14.781 1 76 101 LYS A O 1
ATOM 788 N N . PRO A 1 102 ? -15.625 10.539 15.914 1 73.69 102 PRO A N 1
ATOM 789 C CA . PRO A 1 102 ? -15.211 9.836 17.141 1 73.69 102 PRO A CA 1
ATOM 790 C C . PRO A 1 102 ? -15.188 8.32 16.969 1 73.69 102 PRO A C 1
ATOM 792 O O . PRO A 1 102 ? -16.109 7.754 16.359 1 73.69 102 PRO A O 1
ATOM 795 N N . GLY A 1 103 ? -14.086 7.668 17.312 1 75.81 103 GLY A N 1
ATOM 796 C CA . GLY A 1 103 ? -13.984 6.219 17.234 1 75.81 103 GLY A CA 1
ATOM 797 C C . GLY A 1 103 ? -13.289 5.73 15.984 1 75.81 103 GLY A C 1
ATOM 798 O O . GLY A 1 103 ? -12.984 4.543 15.859 1 75.81 103 GLY A O 1
ATOM 799 N N . ASP A 1 104 ? -13.148 6.711 15.117 1 80.06 104 ASP A N 1
ATOM 800 C CA . ASP A 1 104 ? -12.422 6.332 13.906 1 80.06 104 ASP A CA 1
ATOM 801 C C . ASP A 1 104 ? -10.977 5.961 14.227 1 80.06 104 ASP A C 1
ATOM 803 O O . ASP A 1 104 ? -10.312 6.641 15.016 1 80.06 104 ASP A O 1
ATOM 807 N N . SER A 1 105 ? -10.57 4.758 13.859 1 83.12 105 SER A N 1
ATOM 808 C CA . SER A 1 105 ? -9.188 4.32 14.039 1 83.12 105 SER A CA 1
ATOM 809 C C . SER A 1 105 ? -8.688 3.564 12.812 1 83.12 105 SER A C 1
ATOM 811 O O . SER A 1 105 ? -9.453 2.869 12.141 1 83.12 105 SER A O 1
ATOM 813 N N . ALA A 1 106 ? -7.465 3.926 12.547 1 87.88 106 ALA A N 1
ATOM 814 C CA . ALA A 1 106 ? -6.797 3.219 11.453 1 87.88 106 ALA A CA 1
ATOM 815 C C . ALA A 1 106 ? -5.277 3.314 11.586 1 87.88 106 ALA A C 1
ATOM 817 O O . ALA A 1 106 ? -4.762 4.219 12.25 1 87.88 106 ALA A O 1
ATOM 818 N N . VAL A 1 107 ? -4.609 2.287 11.086 1 87.12 107 VAL A N 1
ATOM 819 C CA . VAL A 1 107 ? -3.164 2.354 10.906 1 87.12 107 VAL A CA 1
ATOM 820 C C . VAL A 1 107 ? -2.84 2.773 9.477 1 87.12 107 VAL A C 1
ATOM 822 O O . VAL A 1 107 ? -3.461 2.293 8.523 1 87.12 107 VAL A O 1
ATOM 825 N N . TYR A 1 108 ? -1.859 3.676 9.398 1 89.31 108 TYR A N 1
ATOM 826 C CA . TYR A 1 108 ? -1.522 4.23 8.094 1 89.31 108 TYR A CA 1
ATOM 827 C C . TYR A 1 108 ? -0.094 3.871 7.699 1 89.31 108 TYR A C 1
ATOM 829 O O . TYR A 1 108 ? 0.803 3.855 8.547 1 89.31 108 TYR A O 1
ATOM 837 N N . PHE A 1 109 ? 0.069 3.631 6.41 1 89.56 109 PHE A N 1
ATOM 838 C CA . PHE A 1 109 ? 1.363 3.285 5.836 1 89.56 109 PHE A CA 1
ATOM 839 C C . PHE A 1 109 ? 1.688 4.188 4.652 1 89.56 109 PHE A C 1
ATOM 841 O O . PHE A 1 109 ? 0.791 4.609 3.918 1 89.56 109 PHE A O 1
ATOM 848 N N . CYS A 1 110 ? 2.961 4.379 4.543 1 92.38 110 CYS A N 1
ATOM 849 C CA . CYS A 1 110 ? 3.49 5.062 3.367 1 92.38 110 CYS A CA 1
ATOM 850 C C . CYS A 1 110 ? 4.422 4.148 2.578 1 92.38 110 CYS A C 1
ATOM 852 O O . CYS A 1 110 ? 5.254 3.453 3.158 1 92.38 110 CYS A O 1
ATOM 854 N N . ALA A 1 111 ? 4.246 4.121 1.262 1 92.5 111 ALA A N 1
ATOM 855 C CA . ALA A 1 111 ? 5.047 3.262 0.393 1 92.5 111 ALA A CA 1
ATOM 856 C C . ALA A 1 111 ? 5.594 4.043 -0.797 1 92.5 111 ALA A C 1
ATOM 858 O O . ALA A 1 111 ? 4.891 4.863 -1.387 1 92.5 111 ALA A O 1
ATOM 859 N N . ARG A 1 112 ? 6.785 3.742 -1.143 1 93.38 112 ARG A N 1
ATOM 860 C CA . ARG A 1 112 ? 7.418 4.441 -2.256 1 93.38 112 ARG A CA 1
ATOM 861 C C . ARG A 1 112 ? 7.336 3.621 -3.539 1 93.38 112 ARG A C 1
ATOM 863 O O . ARG A 1 112 ? 7.52 2.402 -3.514 1 93.38 112 ARG A O 1
ATOM 870 N N . GLU A 1 113 ? 6.934 4.238 -4.594 1 94.75 113 GLU A N 1
ATOM 871 C CA . GLU A 1 113 ? 7.07 3.684 -5.938 1 94.75 113 GLU A CA 1
ATOM 872 C C . GLU A 1 113 ? 8.43 4.023 -6.539 1 94.75 113 GLU A C 1
ATOM 874 O O . GLU A 1 113 ? 8.688 5.172 -6.902 1 94.75 113 GLU A O 1
ATOM 879 N N . THR A 1 114 ? 9.305 3.021 -6.664 1 89.38 114 THR A N 1
ATOM 880 C CA . THR A 1 114 ? 10.672 3.266 -7.109 1 89.38 114 THR A CA 1
ATOM 881 C C . THR A 1 114 ? 10.742 3.32 -8.633 1 89.38 114 THR A C 1
ATOM 883 O O . THR A 1 114 ? 10.047 2.568 -9.32 1 89.38 114 THR A O 1
ATOM 886 N N . GLN A 1 115 ? 11.438 4.324 -9.141 1 84.12 115 GLN A N 1
ATOM 887 C CA . GLN A 1 115 ? 11.578 4.512 -10.578 1 84.12 115 GLN A CA 1
ATOM 888 C C . GLN A 1 115 ? 12.82 3.791 -11.109 1 84.12 115 GLN A C 1
ATOM 890 O O . GLN A 1 115 ? 13.773 3.566 -10.367 1 84.12 115 GLN A O 1
ATOM 895 N N . MET B 1 1 ? -46.688 -28.953 31.422 1 37.19 1 MET B N 1
ATOM 896 C CA . MET B 1 1 ? -46.062 -28.938 30.094 1 37.19 1 MET B CA 1
ATOM 897 C C . MET B 1 1 ? -45.438 -27.578 29.812 1 37.19 1 MET B C 1
ATOM 899 O O . MET B 1 1 ? -46.125 -26.609 29.516 1 37.19 1 MET B O 1
ATOM 903 N N . GLN B 1 2 ? -44.469 -27.109 30.688 1 38 2 GLN B N 1
ATOM 904 C CA . GLN B 1 2 ? -43.719 -25.859 30.688 1 38 2 GLN B CA 1
ATOM 905 C C . GLN B 1 2 ? -42.906 -25.719 29.406 1 38 2 GLN B C 1
ATOM 907 O O . GLN B 1 2 ? -42.156 -26.625 29.031 1 38 2 GLN B O 1
ATOM 912 N N . TYR B 1 3 ? -43.469 -24.969 28.422 1 37.62 3 TYR B N 1
ATOM 913 C CA . TYR B 1 3 ? -42.844 -24.594 27.141 1 37.62 3 TYR B CA 1
ATOM 914 C C . TYR B 1 3 ? -41.562 -23.812 27.359 1 37.62 3 TYR B C 1
ATOM 916 O O . TYR B 1 3 ? -41.594 -22.703 27.906 1 37.62 3 TYR B O 1
ATOM 924 N N . ASP B 1 4 ? -40.5 -24.453 27.734 1 41.5 4 ASP B N 1
ATOM 925 C CA . ASP B 1 4 ? -39.156 -23.828 27.75 1 41.5 4 ASP B CA 1
ATOM 926 C C . ASP B 1 4 ? -38.812 -23.234 26.391 1 41.5 4 ASP B C 1
ATOM 928 O O . ASP B 1 4 ? -38.812 -23.938 25.375 1 41.5 4 ASP B O 1
ATOM 932 N N . LEU B 1 5 ? -39.25 -21.984 26.188 1 37.72 5 LEU B N 1
ATOM 933 C CA . LEU B 1 5 ? -38.844 -21.172 25.047 1 37.72 5 LEU B CA 1
ATOM 934 C C . LEU B 1 5 ? -37.344 -21.125 24.891 1 37.72 5 LEU B C 1
ATOM 936 O O . LEU B 1 5 ? -36.625 -20.672 25.781 1 37.72 5 LEU B O 1
ATOM 940 N N . ILE B 1 6 ? -36.719 -22.141 24.234 1 40.09 6 ILE B N 1
ATOM 941 C CA . ILE B 1 6 ? -35.312 -22.141 23.812 1 40.09 6 ILE B CA 1
ATOM 942 C C . ILE B 1 6 ? -35.062 -20.953 22.906 1 40.09 6 ILE B C 1
ATOM 944 O O . ILE B 1 6 ? -35.625 -20.859 21.812 1 40.09 6 ILE B O 1
ATOM 948 N N . ILE B 1 7 ? -34.969 -19.734 23.469 1 40.56 7 ILE B N 1
ATOM 949 C CA . ILE B 1 7 ? -34.469 -18.594 22.672 1 40.56 7 ILE B CA 1
ATOM 950 C C . ILE B 1 7 ? -33.125 -18.938 22.062 1 40.56 7 ILE B C 1
ATOM 952 O O . ILE B 1 7 ? -32.156 -19.141 22.797 1 40.56 7 ILE B O 1
ATOM 956 N N . GLN B 1 8 ? -33.125 -19.594 20.891 1 39.59 8 GLN B N 1
ATOM 957 C CA . GLN B 1 8 ? -31.922 -19.781 20.094 1 39.59 8 GLN B CA 1
ATOM 958 C C . GLN B 1 8 ? -31.328 -18.438 19.672 1 39.59 8 GLN B C 1
ATOM 960 O O . GLN B 1 8 ? -31.953 -17.672 18.953 1 39.59 8 GLN B O 1
ATOM 965 N N . HIS B 1 9 ? -30.562 -17.797 20.609 1 40.41 9 HIS B N 1
ATOM 966 C CA . HIS B 1 9 ? -29.75 -16.641 20.219 1 40.41 9 HIS B CA 1
ATOM 967 C C . HIS B 1 9 ? -28.891 -16.953 19 1 40.41 9 HIS B C 1
ATOM 969 O O . HIS B 1 9 ? -28.062 -17.859 19.047 1 40.41 9 HIS B O 1
ATOM 975 N N . PHE B 1 10 ? -29.438 -16.766 17.797 1 37.59 10 PHE B N 1
ATOM 976 C CA . PHE B 1 10 ? -28.672 -16.719 16.562 1 37.59 10 PHE B CA 1
ATOM 977 C C . PHE B 1 10 ? -27.547 -15.688 16.672 1 37.59 10 PHE B C 1
ATOM 979 O O . PHE B 1 10 ? -27.812 -14.484 16.719 1 37.59 10 PHE B O 1
ATOM 986 N N . LEU B 1 11 ? -26.531 -15.977 17.422 1 32.62 11 LEU B N 1
ATOM 987 C CA . LEU B 1 11 ? -25.312 -15.18 17.297 1 32.62 11 LEU B CA 1
ATOM 988 C C . LEU B 1 11 ? -24.891 -15.078 15.828 1 32.62 11 LEU B C 1
ATOM 990 O O . LEU B 1 11 ? -24.547 -16.078 15.203 1 32.62 11 LEU B O 1
ATOM 994 N N . PHE B 1 12 ? -25.609 -14.18 15.109 1 35.56 12 PHE B N 1
ATOM 995 C CA . PHE B 1 12 ? -25.062 -13.758 13.82 1 35.56 12 PHE B CA 1
ATOM 996 C C . PHE B 1 12 ? -23.594 -13.367 13.953 1 35.56 12 PHE B C 1
ATOM 998 O O . PHE B 1 12 ? -23.281 -12.344 14.547 1 35.56 12 PHE B O 1
ATOM 1005 N N . SER B 1 13 ? -22.781 -14.367 14.102 1 33.81 13 SER B N 1
ATOM 1006 C CA . SER B 1 13 ? -21.359 -14.062 13.898 1 33.81 13 SER B CA 1
ATOM 1007 C C . SER B 1 13 ? -21.141 -13.312 12.586 1 33.81 13 SER B C 1
ATOM 1009 O O . SER B 1 13 ? -21.422 -13.844 11.508 1 33.81 13 SER B O 1
ATOM 1011 N N . THR B 1 14 ? -21.562 -12.086 12.555 1 31.84 14 THR B N 1
ATOM 1012 C CA . THR B 1 14 ? -21.031 -11.305 11.445 1 31.84 14 THR B CA 1
ATOM 1013 C C . THR B 1 14 ? -19.547 -11.586 11.242 1 31.84 14 THR B C 1
ATOM 1015 O O . THR B 1 14 ? -18.734 -11.305 12.125 1 31.84 14 THR B O 1
ATOM 1018 N N . ALA B 1 15 ? -19.234 -12.781 10.734 1 29.58 15 ALA B N 1
ATOM 1019 C CA . ALA B 1 15 ? -17.906 -12.906 10.156 1 29.58 15 ALA B CA 1
ATOM 1020 C C . ALA B 1 15 ? -17.531 -11.664 9.367 1 29.58 15 ALA B C 1
ATOM 1022 O O . ALA B 1 15 ? -18.062 -11.406 8.289 1 29.58 15 ALA B O 1
ATOM 1023 N N . ALA B 1 16 ? -17.438 -10.602 10.062 1 30.73 16 ALA B N 1
ATOM 1024 C CA . ALA B 1 16 ? -16.656 -9.594 9.344 1 30.73 16 ALA B CA 1
ATOM 1025 C C . ALA B 1 16 ? -15.516 -10.242 8.562 1 30.73 16 ALA B C 1
ATOM 1027 O O . ALA B 1 16 ? -14.609 -10.828 9.156 1 30.73 16 ALA B O 1
ATOM 1028 N N . TRP B 1 17 ? -15.836 -11.031 7.566 1 28.94 17 TRP B N 1
ATOM 1029 C CA . TRP B 1 17 ? -14.766 -11.453 6.664 1 28.94 17 TRP B CA 1
ATOM 1030 C C . TRP B 1 17 ? -13.766 -10.32 6.445 1 28.94 17 TRP B C 1
ATOM 1032 O O . TRP B 1 17 ? -14.055 -9.359 5.727 1 28.94 17 TRP B O 1
ATOM 1042 N N . GLY B 1 18 ? -13.344 -9.773 7.5 1 30.2 18 GLY B N 1
ATOM 1043 C CA . GLY B 1 18 ? -12.195 -8.898 7.305 1 30.2 18 GLY B CA 1
ATOM 1044 C C . GLY B 1 18 ? -11.234 -9.398 6.246 1 30.2 18 GLY B C 1
ATOM 1045 O O . GLY B 1 18 ? -11.055 -10.609 6.09 1 30.2 18 GLY B O 1
ATOM 1046 N N . GLN B 1 19 ? -11.398 -8.961 5.062 1 31.45 19 GLN B N 1
ATOM 1047 C CA . GLN B 1 19 ? -10.375 -9.172 4.047 1 31.45 19 GLN B CA 1
ATOM 1048 C C . GLN B 1 19 ? -8.984 -9.258 4.676 1 31.45 19 GLN B C 1
ATOM 1050 O O . GLN B 1 19 ? -8.492 -8.289 5.254 1 31.45 19 GLN B O 1
ATOM 1055 N N . SER B 1 20 ? -8.797 -10.344 5.488 1 32.81 20 SER B N 1
ATOM 1056 C CA . SER B 1 20 ? -7.43 -10.539 5.965 1 32.81 20 SER B CA 1
ATOM 1057 C C . SER B 1 20 ? -6.414 -10.289 4.852 1 32.81 20 SER B C 1
ATOM 1059 O O . SER B 1 20 ? -6.535 -10.844 3.758 1 32.81 20 SER B O 1
ATOM 1061 N N . LEU B 1 21 ? -6.117 -9.047 4.613 1 36.19 21 LEU B N 1
ATOM 1062 C CA . LEU B 1 21 ? -4.824 -8.891 3.955 1 36.19 21 LEU B CA 1
ATOM 1063 C C . LEU B 1 21 ? -3.854 -9.977 4.398 1 36.19 21 LEU B C 1
ATOM 1065 O O . LEU B 1 21 ? -3.398 -9.977 5.547 1 36.19 21 LEU B O 1
ATOM 1069 N N . THR B 1 22 ? -4.41 -11.188 4.316 1 37.59 22 THR B N 1
ATOM 1070 C CA . THR B 1 22 ? -3.535 -12.281 4.719 1 37.59 22 THR B CA 1
ATOM 1071 C C . THR B 1 22 ? -2.164 -12.148 4.059 1 37.59 22 THR B C 1
ATOM 1073 O O . THR B 1 22 ? -2.064 -12.047 2.836 1 37.59 22 THR B O 1
ATOM 1076 N N . SER B 1 23 ? -1.409 -11.258 4.719 1 39.69 23 SER B N 1
ATOM 1077 C CA . SER B 1 23 ? -0.02 -11.492 4.34 1 39.69 23 SER B CA 1
ATOM 1078 C C . SER B 1 23 ? 0.261 -12.984 4.164 1 39.69 23 SER B C 1
ATOM 1080 O O . SER B 1 23 ? -0.274 -13.812 4.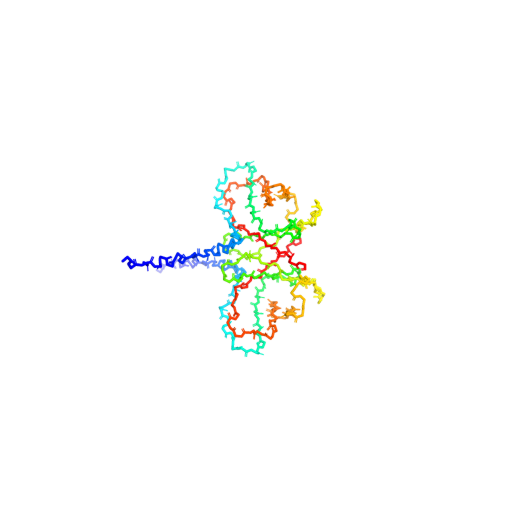902 1 39.69 23 SER B O 1
ATOM 1082 N N . SER B 1 24 ? 0.347 -13.297 2.957 1 39.66 24 SER B N 1
ATOM 1083 C CA . SER B 1 24 ? 0.773 -14.688 2.793 1 39.66 24 SER B CA 1
ATOM 1084 C C . SER B 1 24 ? 1.814 -15.07 3.838 1 39.66 24 SER B C 1
ATOM 1086 O O . SER B 1 24 ? 2.533 -14.211 4.352 1 39.66 24 SER B O 1
ATOM 1088 N N . ASP B 1 25 ? 1.532 -16.125 4.523 1 42.5 25 ASP B N 1
ATOM 1089 C CA . ASP B 1 25 ? 2.621 -16.766 5.25 1 42.5 25 ASP B CA 1
ATOM 1090 C C . ASP B 1 25 ? 3.959 -16.547 4.547 1 42.5 25 ASP B C 1
ATOM 1092 O O . ASP B 1 25 ? 4.004 -16.375 3.328 1 42.5 25 ASP B O 1
ATOM 1096 N N . PRO B 1 26 ? 4.859 -16.141 5.309 1 47.34 26 PRO B N 1
ATOM 1097 C CA . PRO B 1 26 ? 6.195 -16.156 4.703 1 47.34 26 PRO B CA 1
ATOM 1098 C C . PRO B 1 26 ? 6.391 -17.312 3.727 1 47.34 26 PRO B C 1
ATOM 1100 O O . PRO B 1 26 ? 6.074 -18.469 4.055 1 47.34 26 PRO B O 1
ATOM 1103 N N . LEU B 1 27 ? 6.051 -17.234 2.496 1 52.44 27 LEU B N 1
ATOM 1104 C CA . LEU B 1 27 ? 6.438 -18.266 1.537 1 52.44 27 LEU B CA 1
ATOM 1105 C C . LEU B 1 27 ? 7.953 -18.297 1.361 1 52.44 27 LEU B C 1
ATOM 1107 O O . LEU B 1 27 ? 8.562 -17.281 0.979 1 52.44 27 LEU B O 1
ATOM 1111 N N . VAL B 1 28 ? 8.516 -19.016 2.297 1 49.62 28 VAL B N 1
ATOM 1112 C CA . VAL B 1 28 ? 9.938 -19.328 2.168 1 49.62 28 VAL B CA 1
ATOM 1113 C C . VAL B 1 28 ? 10.18 -20.078 0.858 1 49.62 28 VAL B C 1
ATOM 1115 O O . VAL B 1 28 ? 9.656 -21.172 0.648 1 49.62 28 VAL B O 1
ATOM 1118 N N . SER B 1 29 ? 10.211 -19.359 -0.204 1 54.94 29 SER B N 1
ATOM 1119 C CA . SER B 1 29 ? 10.523 -20.125 -1.407 1 54.94 29 SER B CA 1
ATOM 1120 C C . SER B 1 29 ? 12.023 -20.359 -1.542 1 54.94 29 SER B C 1
ATOM 1122 O O . SER B 1 29 ? 12.828 -19.609 -0.97 1 54.94 29 SER B O 1
ATOM 1124 N N . ARG B 1 30 ? 12.289 -21.594 -1.977 1 54.25 30 ARG B N 1
ATOM 1125 C CA . ARG B 1 30 ? 13.648 -21.969 -2.354 1 54.25 30 ARG B CA 1
ATOM 1126 C C . ARG B 1 30 ? 14.195 -21.031 -3.43 1 54.25 30 ARG B C 1
ATOM 1128 O O . ARG B 1 30 ? 13.438 -20.484 -4.223 1 54.25 30 ARG B O 1
ATOM 1135 N N . ALA B 1 31 ? 15.461 -20.781 -3.531 1 60.25 31 ALA B N 1
ATOM 1136 C CA . ALA B 1 31 ? 16.219 -19.969 -4.473 1 60.25 31 ALA B CA 1
ATOM 1137 C C . ALA B 1 31 ? 15.938 -20.375 -5.914 1 60.25 31 ALA B C 1
ATOM 1139 O O . ALA B 1 31 ? 15.852 -21.578 -6.215 1 60.25 31 ALA B O 1
ATOM 1140 N N . GLY B 1 32 ? 15.742 -19.516 -6.852 1 63.88 32 GLY B N 1
ATOM 1141 C CA . GLY B 1 32 ? 15.586 -19.703 -8.289 1 63.88 32 GLY B CA 1
ATOM 1142 C C . GLY B 1 32 ? 14.164 -20.016 -8.695 1 63.88 32 GLY B C 1
ATOM 1143 O O . GLY B 1 32 ? 13.828 -19.984 -9.883 1 63.88 32 GLY B O 1
ATOM 1144 N N . GLN B 1 33 ? 13.43 -20.344 -7.73 1 77.38 33 GLN B N 1
ATOM 1145 C CA . GLN B 1 33 ? 12.062 -20.734 -8.078 1 77.38 33 GLN B CA 1
ATOM 1146 C C . GLN B 1 33 ? 11.109 -19.547 -7.926 1 77.38 33 GLN B C 1
ATOM 1148 O O . GLN B 1 33 ? 11.398 -18.594 -7.191 1 77.38 33 GLN B O 1
ATOM 1153 N N . SER B 1 34 ? 10.094 -19.531 -8.828 1 85.56 34 SER B N 1
ATOM 1154 C CA . SER B 1 34 ? 9.031 -18.531 -8.75 1 85.56 34 SER B CA 1
ATOM 1155 C C . SER B 1 34 ? 8.062 -18.844 -7.609 1 85.56 34 SER B C 1
ATOM 1157 O O . SER B 1 34 ? 7.773 -20 -7.332 1 85.56 34 SER B O 1
ATOM 1159 N N . VAL B 1 35 ? 7.703 -17.781 -6.914 1 86.44 35 VAL B N 1
ATOM 1160 C CA . VAL B 1 35 ? 6.734 -17.906 -5.828 1 86.44 35 VAL B CA 1
ATOM 1161 C C . VAL B 1 35 ? 5.477 -17.109 -6.164 1 86.44 35 VAL B C 1
ATOM 1163 O O . VAL B 1 35 ? 5.555 -15.992 -6.668 1 86.44 35 VAL B O 1
ATOM 1166 N N . THR B 1 36 ? 4.336 -17.781 -5.883 1 89.44 36 THR B N 1
ATOM 1167 C CA . THR B 1 36 ? 3.064 -17.094 -6.109 1 89.44 36 THR B CA 1
ATOM 1168 C C . THR B 1 36 ? 2.334 -16.859 -4.789 1 89.44 36 THR B C 1
ATOM 1170 O O . THR B 1 36 ? 2.135 -17.797 -4.008 1 89.44 36 THR B O 1
ATOM 1173 N N . LEU B 1 37 ? 2.01 -15.617 -4.602 1 89.56 37 LEU B N 1
ATOM 1174 C CA . LEU B 1 37 ? 1.22 -15.227 -3.438 1 89.56 37 LEU B CA 1
ATOM 1175 C C . LEU B 1 37 ? -0.238 -15 -3.822 1 89.56 37 LEU B C 1
ATOM 1177 O O . LEU B 1 37 ? -0.533 -14.633 -4.961 1 89.56 37 LEU B O 1
ATOM 1181 N N . SER B 1 38 ? -1.109 -15.242 -2.771 1 89.75 38 SER B N 1
ATOM 1182 C CA . SER B 1 38 ? -2.535 -15.062 -3.027 1 89.75 38 SER B CA 1
ATOM 1183 C C . SER B 1 38 ? -3.156 -14.094 -2.031 1 89.75 38 SER B C 1
ATOM 1185 O O . SER B 1 38 ? -2.75 -14.039 -0.869 1 89.75 38 SER B O 1
ATOM 1187 N N . CYS B 1 39 ? -4.094 -13.359 -2.564 1 88.81 39 CYS B N 1
ATOM 1188 C CA . CYS B 1 39 ? -4.922 -12.453 -1.776 1 88.81 39 CYS B CA 1
ATOM 1189 C C . CYS B 1 39 ? -6.402 -12.656 -2.084 1 88.81 39 CYS B C 1
ATOM 1191 O O . CYS B 1 39 ? -6.848 -12.391 -3.203 1 88.81 39 CYS B O 1
ATOM 1193 N N . LYS B 1 40 ? -7.109 -13.133 -1.067 1 87.88 40 LYS B N 1
ATOM 1194 C CA . LYS B 1 40 ? -8.547 -13.312 -1.229 1 87.88 40 LYS B CA 1
ATOM 1195 C C . LYS B 1 40 ? -9.305 -12.023 -0.935 1 87.88 40 LYS B C 1
ATOM 1197 O O . LYS B 1 40 ? -9.062 -11.375 0.084 1 87.88 40 LYS B O 1
ATOM 1202 N N . VAL B 1 41 ? -10.047 -11.656 -1.894 1 83.81 41 VAL B N 1
ATOM 1203 C CA . VAL B 1 41 ? -10.773 -10.391 -1.766 1 83.81 41 VAL B CA 1
ATOM 1204 C C . VAL B 1 41 ? -12.258 -10.672 -1.527 1 83.81 41 VAL B C 1
ATOM 1206 O O . VAL B 1 41 ? -12.836 -11.555 -2.16 1 83.81 41 VAL B O 1
ATOM 1209 N N . GLN B 1 42 ? -12.758 -10.023 -0.533 1 77.81 42 GLN B N 1
ATOM 1210 C CA . GLN B 1 42 ? -14.188 -10.164 -0.282 1 77.81 42 GLN B CA 1
ATOM 1211 C C . GLN B 1 42 ? -14.984 -9.117 -1.056 1 77.81 42 GLN B C 1
ATOM 1213 O O . GLN B 1 42 ? -14.531 -7.98 -1.218 1 77.81 42 GLN B O 1
ATOM 1218 N N . GLY B 1 43 ? -16.047 -9.531 -1.566 1 69.56 43 GLY B N 1
ATOM 1219 C CA . GLY B 1 43 ? -16.938 -8.633 -2.283 1 69.56 43 GLY B CA 1
ATOM 1220 C C . GLY B 1 43 ? -16.844 -8.766 -3.791 1 69.56 43 GLY B C 1
ATOM 1221 O O . GLY B 1 43 ? -16.156 -9.656 -4.293 1 69.56 43 GLY B O 1
ATOM 1222 N N . LEU B 1 44 ? -17.625 -8.031 -4.559 1 61.75 44 LEU B N 1
ATOM 1223 C CA . LEU B 1 44 ? -18 -8.344 -5.934 1 61.75 44 LEU B CA 1
ATOM 1224 C C . LEU B 1 44 ? -16.828 -8.117 -6.883 1 61.75 44 LEU B C 1
ATOM 1226 O O . LEU B 1 44 ? -16.703 -8.805 -7.895 1 61.75 44 LEU B O 1
ATOM 1230 N N . SER B 1 45 ? -15.961 -7.055 -6.734 1 75.75 45 SER B N 1
ATOM 1231 C CA . SER B 1 45 ? -15.086 -6.922 -7.895 1 75.75 45 SER B CA 1
ATOM 1232 C C . SER B 1 45 ? -13.625 -6.902 -7.48 1 75.75 45 SER B C 1
ATOM 1234 O O . SER B 1 45 ? -13.266 -6.277 -6.48 1 75.75 45 SER B O 1
ATOM 1236 N N . LEU B 1 46 ? -12.938 -7.832 -8.211 1 85.06 46 LEU B N 1
ATOM 1237 C CA . LEU B 1 46 ? -11.484 -7.82 -8.07 1 85.06 46 LEU B CA 1
ATOM 1238 C C . LEU B 1 46 ? -10.867 -6.699 -8.898 1 85.06 46 LEU B C 1
ATOM 1240 O O . LEU B 1 46 ? -10.117 -6.957 -9.844 1 85.06 46 LEU B O 1
ATOM 1244 N N . ALA B 1 47 ? -11.344 -5.441 -8.609 1 88.75 47 ALA B N 1
ATOM 1245 C CA . ALA B 1 47 ? -10.828 -4.309 -9.375 1 88.75 47 ALA B CA 1
ATOM 1246 C C . ALA B 1 47 ? -9.922 -3.43 -8.516 1 88.75 47 ALA B C 1
ATOM 1248 O O . ALA B 1 47 ? -10.195 -3.227 -7.328 1 88.75 47 ALA B O 1
ATOM 1249 N N . TRP B 1 48 ? -8.867 -2.949 -9.156 1 93.56 48 TRP B N 1
ATOM 1250 C CA . TRP B 1 48 ? -7.992 -1.925 -8.602 1 93.56 48 TRP B CA 1
ATOM 1251 C C . TRP B 1 48 ? -7.34 -2.408 -7.316 1 93.56 48 TRP B C 1
ATOM 1253 O O . TRP B 1 48 ? -7.531 -1.813 -6.254 1 93.56 48 TRP B O 1
ATOM 1263 N N . LEU B 1 49 ? -6.594 -3.43 -7.465 1 94.44 49 LEU B N 1
ATOM 1264 C CA . LEU B 1 49 ? -5.871 -4.027 -6.348 1 94.44 49 LEU B CA 1
ATOM 1265 C C . LEU B 1 49 ? -4.379 -3.713 -6.434 1 94.44 49 LEU B C 1
ATOM 1267 O O . LEU B 1 49 ? -3.777 -3.824 -7.504 1 94.44 49 LEU B O 1
ATOM 1271 N N . HIS B 1 50 ? -3.857 -3.336 -5.285 1 95.56 50 HIS B N 1
ATOM 1272 C CA . HIS B 1 50 ? -2.457 -2.939 -5.18 1 95.56 50 HIS B CA 1
ATOM 1273 C C . HIS B 1 50 ? -1.655 -3.955 -4.375 1 95.56 50 HIS B C 1
ATOM 1275 O O . HIS B 1 50 ? -2.145 -4.488 -3.377 1 95.56 50 HIS B O 1
ATOM 1281 N N . TRP B 1 51 ? -0.41 -4.148 -4.812 1 94.81 51 TRP B N 1
ATOM 1282 C CA . TRP B 1 51 ? 0.549 -4.93 -4.035 1 94.81 51 TRP B CA 1
ATOM 1283 C C . TRP B 1 51 ? 1.682 -4.043 -3.523 1 94.81 51 TRP B C 1
ATOM 1285 O O . TRP B 1 51 ? 2.182 -3.182 -4.25 1 94.81 51 TRP B O 1
ATOM 1295 N N . ILE B 1 52 ? 2.008 -4.297 -2.248 1 93.56 52 ILE B N 1
ATOM 1296 C CA . ILE B 1 52 ? 3.086 -3.604 -1.553 1 93.56 52 ILE B CA 1
ATOM 1297 C C . ILE B 1 52 ? 3.99 -4.617 -0.856 1 93.56 52 ILE B C 1
ATOM 1299 O O . ILE B 1 52 ? 3.529 -5.68 -0.431 1 93.56 52 ILE B O 1
ATOM 1303 N N . HIS B 1 53 ? 5.289 -4.281 -0.812 1 90.31 53 HIS B N 1
ATOM 1304 C CA . HIS B 1 53 ? 6.141 -5.188 -0.047 1 90.31 53 HIS B CA 1
ATOM 1305 C C . HIS B 1 53 ? 7.145 -4.414 0.8 1 90.31 53 HIS B C 1
ATOM 1307 O O . HIS B 1 53 ? 7.301 -3.201 0.632 1 90.31 53 HIS B O 1
ATOM 1313 N N . GLN B 1 54 ? 7.598 -5.121 1.769 1 86.75 54 GLN B N 1
ATOM 1314 C CA . GLN B 1 54 ? 8.633 -4.574 2.639 1 86.75 54 GLN B CA 1
ATOM 1315 C C . GLN B 1 54 ? 9.758 -5.586 2.863 1 86.75 54 GLN B C 1
ATOM 1317 O O . GLN B 1 54 ? 9.508 -6.703 3.326 1 86.75 54 GLN B O 1
ATOM 1322 N N . LYS B 1 55 ? 10.914 -5.184 2.383 1 87.94 55 LYS B N 1
ATOM 1323 C CA . LYS B 1 55 ? 12.094 -5.969 2.719 1 87.94 55 LYS B CA 1
ATOM 1324 C C . LYS B 1 55 ? 12.539 -5.699 4.152 1 87.94 55 LYS B C 1
ATOM 1326 O O . LYS B 1 55 ? 12.266 -4.633 4.707 1 87.94 55 LYS B O 1
ATOM 1331 N N . PRO B 1 56 ? 13.164 -6.711 4.703 1 84.69 56 PRO B N 1
ATOM 1332 C CA . PRO B 1 56 ? 13.586 -6.543 6.098 1 84.69 56 PRO B CA 1
ATOM 1333 C C . PRO B 1 56 ? 14.383 -5.262 6.324 1 84.69 56 PRO B C 1
ATOM 1335 O O . PRO B 1 56 ? 15.383 -5.023 5.637 1 84.69 56 PRO B O 1
ATOM 1338 N N . GLY B 1 57 ? 13.914 -4.5 7.316 1 83.44 57 GLY B N 1
ATOM 1339 C CA . GLY B 1 57 ? 14.625 -3.293 7.703 1 83.44 57 GLY B CA 1
ATOM 1340 C C . GLY B 1 57 ? 14.469 -2.16 6.707 1 83.44 57 GLY B C 1
ATOM 1341 O O . GLY B 1 57 ? 15.117 -1.123 6.824 1 83.44 57 GLY B O 1
ATOM 1342 N N . GLN B 1 58 ? 13.633 -2.336 5.688 1 87.62 58 GLN B N 1
ATOM 1343 C CA . GLN B 1 58 ? 13.477 -1.323 4.648 1 87.62 58 GLN B CA 1
ATOM 1344 C C . GLN B 1 58 ? 12.062 -0.746 4.652 1 87.62 58 GLN B C 1
ATOM 1346 O O . GLN B 1 58 ? 11.172 -1.283 5.309 1 87.62 58 GLN B O 1
ATOM 1351 N N . ALA B 1 59 ? 11.93 0.328 4 1 86.25 59 ALA B N 1
ATOM 1352 C CA . ALA B 1 59 ? 10.625 0.972 3.855 1 86.25 59 ALA B CA 1
ATOM 1353 C C . ALA B 1 59 ? 9.719 0.173 2.924 1 86.25 59 ALA B C 1
ATOM 1355 O O . ALA B 1 59 ? 10.195 -0.672 2.16 1 86.25 59 ALA B O 1
ATOM 1356 N N . LEU B 1 60 ? 8.422 0.48 3.07 1 89.56 60 LEU B N 1
ATOM 1357 C CA . LEU B 1 60 ? 7.469 -0.155 2.17 1 89.56 60 LEU B CA 1
ATOM 1358 C C . LEU B 1 60 ? 7.648 0.352 0.743 1 89.56 60 LEU B C 1
ATOM 1360 O O . LEU B 1 60 ? 7.898 1.54 0.528 1 89.56 60 LEU B O 1
ATOM 1364 N N . GLU B 1 61 ? 7.477 -0.565 -0.201 1 92.94 61 GLU B N 1
ATOM 1365 C CA . GLU B 1 61 ? 7.543 -0.239 -1.622 1 92.94 61 GLU B CA 1
ATOM 1366 C C . GLU B 1 61 ? 6.281 -0.691 -2.354 1 92.94 61 GLU B C 1
ATOM 1368 O O . GLU B 1 61 ? 5.793 -1.8 -2.129 1 92.94 61 GLU B O 1
ATOM 1373 N N . TRP B 1 62 ? 5.797 0.245 -3.107 1 95.19 62 TRP B N 1
ATOM 1374 C CA . TRP B 1 62 ? 4.688 -0.107 -3.99 1 95.19 62 TRP B CA 1
ATOM 1375 C C . TRP B 1 62 ? 5.176 -0.937 -5.172 1 95.19 62 TRP B C 1
ATOM 1377 O O . TRP B 1 62 ? 6.137 -0.561 -5.848 1 95.19 62 TRP B O 1
ATOM 1387 N N . ILE B 1 63 ? 4.547 -2.031 -5.395 1 96.12 63 ILE B N 1
ATOM 1388 C CA . ILE B 1 63 ? 4.965 -2.938 -6.457 1 96.12 63 ILE B CA 1
ATOM 1389 C C . ILE B 1 63 ? 4.191 -2.627 -7.738 1 96.12 63 ILE B C 1
ATOM 1391 O O . ILE B 1 63 ? 4.789 -2.424 -8.797 1 96.12 63 ILE B O 1
ATOM 1395 N N . GLY B 1 64 ? 2.865 -2.654 -7.66 1 98.06 64 GLY B N 1
ATOM 1396 C CA . GLY B 1 64 ? 2.012 -2.531 -8.828 1 98.06 64 GLY B CA 1
ATOM 1397 C C . GLY B 1 64 ? 0.539 -2.715 -8.516 1 98.06 64 GLY B C 1
ATOM 1398 O O . GLY B 1 64 ? 0.163 -2.881 -7.352 1 98.06 64 GLY B O 1
ATOM 1399 N N . ARG B 1 65 ? -0.288 -2.586 -9.531 1 97.62 65 ARG B N 1
ATOM 1400 C CA . ARG B 1 65 ? -1.733 -2.723 -9.391 1 97.62 65 ARG B CA 1
ATOM 1401 C C . ARG B 1 65 ? -2.342 -3.4 -10.609 1 97.62 65 ARG B C 1
ATOM 1403 O O . ARG B 1 65 ? -1.76 -3.373 -11.695 1 97.62 65 ARG B O 1
ATOM 1410 N N . ILE B 1 66 ? -3.428 -4.016 -10.406 1 97 66 ILE B N 1
ATOM 1411 C CA . ILE B 1 66 ? -4.246 -4.57 -11.477 1 97 66 ILE B CA 1
ATOM 1412 C C . ILE B 1 66 ? -5.598 -3.857 -11.516 1 97 66 ILE B C 1
ATOM 1414 O O . ILE B 1 66 ? -6.18 -3.566 -10.469 1 97 66 ILE B O 1
ATOM 1418 N N . ASP B 1 67 ? -6.059 -3.551 -12.773 1 96.25 67 ASP B N 1
ATOM 1419 C CA . ASP B 1 67 ? -7.32 -2.826 -12.891 1 96.25 67 ASP B CA 1
ATOM 1420 C C . ASP B 1 67 ? -8.5 -3.791 -12.969 1 96.25 67 ASP B C 1
ATOM 1422 O O . ASP B 1 67 ? -8.383 -4.965 -12.609 1 96.25 67 ASP B O 1
ATOM 1426 N N . GLY B 1 68 ? -9.734 -3.27 -13.344 1 92.94 68 GLY B N 1
ATOM 1427 C CA . GLY B 1 68 ? -10.93 -4.09 -13.398 1 92.94 68 GLY B CA 1
ATOM 1428 C C . GLY B 1 68 ? -10.82 -5.242 -14.383 1 92.94 68 GLY B C 1
ATOM 1429 O O . GLY B 1 68 ? -11.477 -6.273 -14.211 1 92.94 68 GLY B O 1
ATOM 1430 N N . GLY B 1 69 ? -10.07 -4.98 -15.438 1 93.94 69 GLY B N 1
ATOM 1431 C CA . GLY B 1 69 ? -9.742 -6.051 -16.359 1 93.94 69 GLY B CA 1
ATOM 1432 C C . GLY B 1 69 ? -8.469 -6.793 -15.992 1 93.94 69 GLY B C 1
ATOM 1433 O O . GLY B 1 69 ? -8.32 -7.242 -14.859 1 93.94 69 GLY B O 1
ATOM 1434 N N . THR B 1 70 ? -7.508 -7.004 -16.938 1 95.81 70 THR B N 1
ATOM 1435 C CA . THR B 1 70 ? -6.238 -7.68 -16.688 1 95.81 70 THR B CA 1
ATOM 1436 C C . THR B 1 70 ? -5.07 -6.711 -16.828 1 95.81 70 THR B C 1
ATOM 1438 O O . THR B 1 70 ? -3.91 -7.121 -16.828 1 95.81 70 THR B O 1
ATOM 1441 N N . GLY B 1 71 ? -5.398 -5.387 -17.016 1 97.62 71 GLY B N 1
ATOM 1442 C CA . GLY B 1 71 ? -4.344 -4.391 -17.156 1 97.62 71 GLY B CA 1
ATOM 1443 C C . GLY B 1 71 ? -3.557 -4.188 -15.867 1 97.62 71 GLY B C 1
ATOM 1444 O O . GLY B 1 71 ? -4.141 -4.02 -14.797 1 97.62 71 GLY B O 1
ATOM 1445 N N . THR B 1 72 ? -2.215 -4.297 -16 1 98 72 THR B N 1
ATOM 1446 C CA . THR B 1 72 ? -1.354 -4.109 -14.844 1 98 72 THR B CA 1
ATOM 1447 C C . THR B 1 72 ? -0.358 -2.979 -15.086 1 98 72 THR B C 1
ATOM 1449 O O . THR B 1 72 ? 0.018 -2.709 -16.234 1 98 72 THR B O 1
ATOM 1452 N N . ILE B 1 73 ? -0.032 -2.232 -14.031 1 97.75 73 ILE B N 1
ATOM 1453 C CA . ILE B 1 73 ? 1.097 -1.309 -14.016 1 97.75 73 ILE B CA 1
ATOM 1454 C C . ILE B 1 73 ? 2.023 -1.645 -12.852 1 97.75 73 ILE B C 1
ATOM 1456 O O . ILE B 1 73 ? 1.57 -2.119 -11.805 1 97.75 73 ILE B O 1
ATOM 1460 N N . PHE B 1 74 ? 3.344 -1.449 -13.102 1 97.94 74 PHE B N 1
ATOM 1461 C CA . PHE B 1 74 ? 4.355 -1.759 -12.094 1 97.94 74 PHE B CA 1
ATOM 1462 C C . PHE B 1 74 ? 5.262 -0.558 -11.852 1 97.94 74 PHE B C 1
ATOM 1464 O O . PHE B 1 74 ? 5.422 0.293 -12.734 1 97.94 74 PHE B O 1
ATOM 1471 N N . SER B 1 75 ? 5.789 -0.567 -10.57 1 96.5 75 SER B N 1
ATOM 1472 C CA . SER B 1 75 ? 6.934 0.311 -10.336 1 96.5 75 SER B CA 1
ATOM 1473 C C . SER B 1 75 ? 8.055 0.032 -11.336 1 96.5 75 SER B C 1
ATOM 1475 O O . SER B 1 75 ? 8.344 -1.125 -11.641 1 96.5 75 SER B O 1
ATOM 1477 N N . GLN B 1 76 ? 8.641 1.075 -11.789 1 94.69 76 GLN B N 1
ATOM 1478 C CA . GLN B 1 76 ? 9.617 0.918 -12.867 1 94.69 76 GLN B CA 1
ATOM 1479 C C . GLN B 1 76 ? 10.766 0.009 -12.438 1 94.69 76 GLN B C 1
ATOM 1481 O O . GLN B 1 76 ? 11.172 -0.877 -13.188 1 94.69 76 GLN B O 1
ATOM 1486 N N . SER B 1 77 ? 11.25 0.159 -11.25 1 92.81 77 SER B N 1
ATOM 1487 C CA . SER B 1 77 ? 12.422 -0.589 -10.797 1 92.81 77 SER B CA 1
ATOM 1488 C C . SER B 1 77 ? 12.078 -2.055 -10.547 1 92.81 77 SER B C 1
ATOM 1490 O O . SER B 1 77 ? 12.969 -2.893 -10.406 1 92.81 77 SER B O 1
ATOM 1492 N N . LEU B 1 78 ? 10.789 -2.305 -10.508 1 93.31 78 LEU B N 1
ATOM 1493 C CA . LEU B 1 78 ? 10.391 -3.664 -10.164 1 93.31 78 LEU B CA 1
ATOM 1494 C C . LEU B 1 78 ? 9.758 -4.367 -11.359 1 93.31 78 LEU B C 1
ATOM 1496 O O . LEU B 1 78 ? 9.25 -5.484 -11.234 1 93.31 78 LEU B O 1
ATOM 1500 N N . GLN B 1 79 ? 9.93 -3.635 -12.453 1 90.94 79 GLN B N 1
ATOM 1501 C CA . GLN B 1 79 ? 9.359 -4.215 -13.664 1 90.94 79 GLN B CA 1
ATOM 1502 C C . GLN B 1 79 ? 10.055 -5.527 -14.023 1 90.94 79 GLN B C 1
ATOM 1504 O O . GLN B 1 79 ? 11.289 -5.613 -13.977 1 90.94 79 GLN B O 1
ATOM 1509 N N . GLY B 1 80 ? 9.422 -6.621 -14.359 1 91.62 80 GLY B N 1
ATOM 1510 C CA . GLY B 1 80 ? 9.977 -7.895 -14.781 1 91.62 80 GLY B CA 1
ATOM 1511 C C . GLY B 1 80 ? 10.133 -8.891 -13.648 1 91.62 80 GLY B C 1
ATOM 1512 O O . GLY B 1 80 ? 10.32 -10.086 -13.883 1 91.62 80 GLY B O 1
ATOM 1513 N N . GLN B 1 81 ? 10.109 -8.344 -12.414 1 93.06 81 GLN B N 1
ATOM 1514 C CA . GLN B 1 81 ? 10.305 -9.211 -11.258 1 93.06 81 GLN B CA 1
ATOM 1515 C C . GLN B 1 81 ? 8.984 -9.828 -10.805 1 93.06 81 GLN B C 1
ATOM 1517 O O . GLN B 1 81 ? 8.977 -10.797 -10.047 1 93.06 81 GLN B O 1
ATOM 1522 N N . PHE B 1 82 ? 7.922 -9.195 -11.281 1 95 82 PHE B N 1
ATOM 1523 C CA . PHE B 1 82 ? 6.625 -9.594 -10.742 1 95 82 PHE B CA 1
ATOM 1524 C C . PHE B 1 82 ? 5.605 -9.758 -11.867 1 95 82 PHE B C 1
ATOM 1526 O O . PHE B 1 82 ? 5.766 -9.195 -12.945 1 95 82 PHE B O 1
ATOM 1533 N N . SER B 1 83 ? 4.574 -10.5 -11.617 1 96.62 83 SER B N 1
ATOM 1534 C CA . SER B 1 83 ? 3.332 -10.539 -12.383 1 96.62 83 SER B CA 1
ATOM 1535 C C . SER B 1 83 ? 2.117 -10.57 -11.461 1 96.62 83 SER B C 1
ATOM 1537 O O . SER B 1 83 ? 2.133 -11.234 -10.43 1 96.62 83 SER B O 1
ATOM 1539 N N . ILE B 1 84 ? 1.099 -9.789 -11.859 1 96.75 84 ILE B N 1
ATOM 1540 C CA . ILE B 1 84 ? -0.158 -9.789 -11.125 1 96.75 84 ILE B CA 1
ATOM 1541 C C . ILE B 1 84 ? -1.267 -10.391 -11.984 1 96.75 84 ILE B C 1
ATOM 1543 O O . ILE B 1 84 ? -1.448 -9.992 -13.141 1 96.75 84 ILE B O 1
ATOM 1547 N N . THR B 1 85 ? -1.935 -11.344 -11.461 1 96.56 85 THR B N 1
ATOM 1548 C CA . THR B 1 85 ? -3.092 -11.953 -12.109 1 96.56 85 THR B CA 1
ATOM 1549 C C . THR B 1 85 ? -4.246 -12.102 -11.125 1 96.56 85 THR B C 1
ATOM 1551 O O . THR B 1 85 ? -4.098 -11.812 -9.938 1 96.56 85 THR B O 1
ATOM 1554 N N . LYS B 1 86 ? -5.445 -12.359 -11.68 1 94.12 86 LYS B N 1
ATOM 1555 C CA . LYS B 1 86 ? -6.582 -12.586 -10.797 1 94.12 86 LYS B CA 1
ATOM 1556 C C . LYS B 1 86 ? -7.445 -13.742 -11.289 1 94.12 86 LYS B C 1
ATOM 1558 O O . LYS B 1 86 ? -7.434 -14.07 -12.477 1 94.12 86 LYS B O 1
ATOM 1563 N N . ASP B 1 87 ? -8.023 -14.422 -10.414 1 92.31 87 ASP B N 1
ATOM 1564 C CA . ASP B 1 87 ? -9.055 -15.422 -10.648 1 92.31 87 ASP B CA 1
ATOM 1565 C C . ASP B 1 87 ? -10.398 -14.969 -10.094 1 92.31 87 ASP B C 1
ATOM 1567 O O . ASP B 1 87 ? -10.648 -15.078 -8.883 1 92.31 87 ASP B O 1
ATOM 1571 N N . THR B 1 88 ? -11.227 -14.523 -11.031 1 91.06 88 THR B N 1
ATOM 1572 C CA . THR B 1 88 ? -12.5 -13.945 -10.625 1 91.06 88 THR B CA 1
ATOM 1573 C C . THR B 1 88 ? -13.406 -15.008 -10.016 1 91.06 88 THR B C 1
ATOM 1575 O O . THR B 1 88 ? -14.203 -14.711 -9.125 1 91.06 88 THR B O 1
ATOM 1578 N N . SER B 1 89 ? -13.258 -16.219 -10.43 1 90.56 89 SER B N 1
ATOM 1579 C CA . SER B 1 89 ? -14.117 -17.281 -9.914 1 90.56 89 SER B CA 1
ATOM 1580 C C . SER B 1 89 ? -13.781 -17.609 -8.469 1 90.56 89 SER B C 1
ATOM 1582 O O . SER B 1 89 ? -14.648 -18.016 -7.699 1 90.56 89 SER B O 1
ATOM 1584 N N . LEU B 1 90 ? -12.578 -17.438 -8.055 1 88.06 90 LEU B N 1
ATOM 1585 C CA . LEU B 1 90 ? -12.148 -17.734 -6.695 1 88.06 90 LEU B CA 1
ATOM 1586 C C . LEU B 1 90 ? -12.055 -16.469 -5.863 1 88.06 90 LEU B C 1
ATOM 1588 O O . LEU B 1 90 ? -11.773 -16.531 -4.66 1 88.06 90 LEU B O 1
ATOM 1592 N N . ASN B 1 91 ? -12.25 -15.266 -6.5 1 88.81 91 ASN B N 1
ATOM 1593 C CA . ASN B 1 91 ? -12.062 -13.969 -5.852 1 88.81 91 ASN B CA 1
ATOM 1594 C C . ASN B 1 91 ? -10.68 -13.852 -5.227 1 88.81 91 ASN B C 1
ATOM 1596 O O . ASN B 1 91 ? -10.547 -13.461 -4.066 1 88.81 91 ASN B O 1
ATOM 1600 N N . VAL B 1 92 ? -9.703 -14.211 -6.062 1 90.69 92 VAL B N 1
ATOM 1601 C CA . VAL B 1 92 ? -8.32 -14.188 -5.594 1 90.69 92 VAL B CA 1
ATOM 1602 C C . VAL B 1 92 ? -7.465 -13.367 -6.555 1 90.69 92 VAL B C 1
ATOM 1604 O O . VAL B 1 92 ? -7.605 -13.484 -7.777 1 90.69 92 VAL B O 1
ATOM 1607 N N . VAL B 1 93 ? -6.629 -12.516 -5.984 1 92.62 93 VAL B N 1
ATOM 1608 C CA . VAL B 1 93 ? -5.586 -11.852 -6.758 1 92.62 93 VAL B CA 1
ATOM 1609 C C . VAL B 1 93 ? -4.223 -12.438 -6.395 1 92.62 93 VAL B C 1
ATOM 1611 O O . VAL B 1 93 ? -3.936 -12.68 -5.223 1 92.62 93 VAL B O 1
ATOM 1614 N N . TYR B 1 94 ? -3.436 -12.688 -7.48 1 92.06 94 TYR B N 1
ATOM 1615 C CA . TYR B 1 94 ? -2.141 -13.328 -7.289 1 92.06 94 TYR B CA 1
ATOM 1616 C C . TYR B 1 94 ? -1.002 -12.359 -7.598 1 92.06 94 TYR B C 1
ATOM 1618 O O . TYR B 1 94 ? -1.098 -11.555 -8.523 1 92.06 94 TYR B O 1
ATOM 1626 N N . LEU B 1 95 ? 0.043 -12.484 -6.84 1 94.12 95 LEU B N 1
ATOM 1627 C CA . LEU B 1 95 ? 1.339 -11.891 -7.152 1 94.12 95 LEU B CA 1
ATOM 1628 C C . LEU B 1 95 ? 2.395 -12.969 -7.363 1 94.12 95 LEU B C 1
ATOM 1630 O O . LEU B 1 95 ? 2.67 -13.758 -6.457 1 94.12 95 LEU B O 1
ATOM 1634 N N . GLU B 1 96 ? 2.932 -13.031 -8.516 1 92.69 96 GLU B N 1
ATOM 1635 C CA . GLU B 1 96 ? 4.039 -13.945 -8.781 1 92.69 96 GLU B CA 1
ATOM 1636 C C . GLU B 1 96 ? 5.383 -13.227 -8.672 1 92.69 96 GLU B C 1
ATOM 1638 O O . GLU B 1 96 ? 5.605 -12.211 -9.336 1 92.69 96 GLU B O 1
ATOM 1643 N N . VAL B 1 97 ? 6.219 -13.672 -7.844 1 92 97 VAL B N 1
ATOM 1644 C CA . VAL B 1 97 ? 7.59 -13.188 -7.715 1 92 97 VAL B CA 1
ATOM 1645 C C . VAL B 1 97 ? 8.531 -14.094 -8.516 1 92 97 VAL B C 1
ATOM 1647 O O . VAL B 1 97 ? 8.727 -15.258 -8.172 1 92 97 VAL B O 1
ATOM 1650 N N . LYS B 1 98 ? 9.195 -13.422 -9.445 1 90.44 98 LYS B N 1
ATOM 1651 C CA . LYS B 1 98 ? 10.008 -14.219 -10.367 1 90.44 98 LYS B CA 1
ATOM 1652 C C . LYS B 1 98 ? 11.453 -14.305 -9.891 1 90.44 98 LYS B C 1
ATOM 1654 O O . LYS B 1 98 ? 11.961 -13.375 -9.258 1 90.44 98 LYS B O 1
ATOM 1659 N N . SER B 1 99 ? 12.133 -15.336 -10.141 1 80 99 SER B N 1
ATOM 1660 C CA . SER B 1 99 ? 13.57 -15.57 -9.992 1 80 99 SER B CA 1
ATOM 1661 C C . SER B 1 99 ? 14.078 -15.086 -8.641 1 80 99 SER B C 1
ATOM 1663 O O . SER B 1 99 ? 15.047 -14.336 -8.57 1 80 99 SER B O 1
ATOM 1665 N N . LEU B 1 100 ? 13.453 -15.5 -7.617 1 77.69 100 LEU B N 1
ATOM 1666 C CA . LEU B 1 100 ? 13.891 -15.141 -6.273 1 77.69 100 LEU B CA 1
ATOM 1667 C C . LEU B 1 100 ? 15.32 -15.609 -6.023 1 77.69 100 LEU B C 1
ATOM 1669 O O . LEU B 1 100 ? 15.695 -16.719 -6.406 1 77.69 100 LEU B O 1
ATOM 1673 N N . LYS B 1 101 ? 16.172 -14.656 -5.594 1 75.88 101 LYS B N 1
ATOM 1674 C CA . LYS B 1 101 ? 17.531 -15.039 -5.188 1 75.88 101 LYS B CA 1
ATOM 1675 C C . LYS B 1 101 ? 17.531 -15.609 -3.773 1 75.88 101 LYS B C 1
ATOM 1677 O O . LYS B 1 101 ? 16.688 -15.258 -2.953 1 75.88 101 LYS B O 1
ATOM 1682 N N . PRO B 1 102 ? 18.516 -16.5 -3.592 1 73.62 102 PRO B N 1
ATOM 1683 C CA . PRO B 1 102 ? 18.609 -17 -2.221 1 73.62 102 PRO B CA 1
ATOM 1684 C C . PRO B 1 102 ? 18.781 -15.891 -1.191 1 73.62 102 PRO B C 1
ATOM 1686 O O . PRO B 1 102 ? 19.531 -14.938 -1.42 1 73.62 102 PRO B O 1
ATOM 1689 N N . GLY B 1 103 ? 17.953 -15.867 -0.16 1 75.69 103 GLY B N 1
ATOM 1690 C CA . GLY B 1 103 ? 18.062 -14.883 0.903 1 75.69 103 GLY B CA 1
ATOM 1691 C C . GLY B 1 103 ? 17.094 -13.734 0.757 1 75.69 103 GLY B C 1
ATOM 1692 O O . GLY B 1 103 ? 16.953 -12.914 1.663 1 75.69 103 GLY B O 1
ATOM 1693 N N . ASP B 1 104 ? 16.516 -13.758 -0.43 1 80.06 104 ASP B N 1
ATOM 1694 C CA . ASP B 1 104 ? 15.516 -12.719 -0.621 1 80.06 104 ASP B CA 1
ATOM 1695 C C . ASP B 1 104 ? 14.328 -12.922 0.313 1 80.06 104 ASP B C 1
ATOM 1697 O O . ASP B 1 104 ? 13.859 -14.047 0.496 1 80.06 104 ASP B O 1
ATOM 1701 N N . SER B 1 105 ? 14.008 -11.914 1.113 1 83.06 105 SER B N 1
ATOM 1702 C CA . SER B 1 105 ? 12.844 -11.969 1.993 1 83.06 105 SER B CA 1
ATOM 1703 C C . SER B 1 105 ? 12.094 -10.641 1.989 1 83.06 105 SER B C 1
ATOM 1705 O O . SER B 1 105 ? 12.703 -9.578 1.869 1 83.06 105 SER B O 1
ATOM 1707 N N . ALA B 1 106 ? 10.805 -10.859 1.938 1 87.81 106 ALA B N 1
ATOM 1708 C CA . ALA B 1 106 ? 9.938 -9.695 2.033 1 87.81 106 ALA B CA 1
ATOM 1709 C C . ALA B 1 106 ? 8.547 -10.086 2.527 1 87.81 106 ALA B C 1
ATOM 1711 O O . ALA B 1 106 ? 8.141 -11.242 2.414 1 87.81 106 ALA B O 1
ATOM 1712 N N . VAL B 1 107 ? 7.926 -9.141 3.207 1 87.06 107 VAL B N 1
ATOM 1713 C CA . VAL B 1 107 ? 6.504 -9.273 3.52 1 87.06 107 VAL B CA 1
ATOM 1714 C C . VAL B 1 107 ? 5.676 -8.539 2.471 1 87.06 107 VAL B C 1
ATOM 1716 O O . VAL B 1 107 ? 6.023 -7.422 2.066 1 87.06 107 VAL B O 1
ATOM 1719 N N . TYR B 1 108 ? 4.594 -9.227 2.086 1 89.38 108 TYR B N 1
ATOM 1720 C CA . TYR B 1 108 ? 3.775 -8.672 1.013 1 89.38 108 TYR B CA 1
ATOM 1721 C C . TYR B 1 108 ? 2.367 -8.367 1.505 1 89.38 108 TYR B C 1
ATOM 1723 O O . TYR B 1 108 ? 1.805 -9.117 2.305 1 89.38 108 TYR B O 1
ATOM 1731 N N . PHE B 1 109 ? 1.825 -7.277 0.969 1 89.44 109 PHE B N 1
ATOM 1732 C CA . PHE B 1 109 ? 0.481 -6.824 1.304 1 89.44 109 PHE B CA 1
ATOM 1733 C C . PHE B 1 109 ? -0.34 -6.586 0.043 1 89.44 109 PHE B C 1
ATOM 1735 O O . PHE B 1 109 ? 0.201 -6.188 -0.991 1 89.44 109 PHE B O 1
ATOM 1742 N N . CYS B 1 110 ? -1.586 -6.812 0.233 1 92.25 110 CYS B N 1
ATOM 1743 C CA . CYS B 1 110 ? -2.559 -6.461 -0.796 1 92.25 110 CYS B CA 1
ATOM 1744 C C . CYS B 1 110 ? -3.547 -5.422 -0.281 1 92.25 110 CYS B C 1
ATOM 1746 O O . CYS B 1 110 ? -4.035 -5.527 0.846 1 92.25 110 CYS B O 1
ATOM 1748 N N . ALA B 1 111 ? -3.814 -4.395 -1.08 1 92.38 111 ALA B N 1
ATOM 1749 C CA . ALA B 1 111 ? -4.715 -3.309 -0.696 1 92.38 111 ALA B CA 1
ATOM 1750 C C . ALA B 1 111 ? -5.73 -3.023 -1.799 1 92.38 111 ALA B C 1
ATOM 1752 O O . ALA B 1 111 ? -5.383 -3.018 -2.982 1 92.38 111 ALA B O 1
ATOM 1753 N N . ARG B 1 112 ? -6.902 -2.752 -1.396 1 93.25 112 ARG B N 1
ATOM 1754 C CA . ARG B 1 112 ? -7.957 -2.48 -2.365 1 93.25 112 ARG B CA 1
ATOM 1755 C C . ARG B 1 112 ? -8.164 -0.981 -2.543 1 93.25 112 ARG B C 1
ATOM 1757 O O . ARG B 1 112 ? -8.141 -0.226 -1.568 1 93.25 112 ARG B O 1
ATOM 1764 N N . GLU B 1 113 ? -8.227 -0.547 -3.754 1 94.69 113 GLU B N 1
ATOM 1765 C CA . GLU B 1 113 ? -8.703 0.791 -4.094 1 94.69 113 GLU B CA 1
ATOM 1766 C C . GLU B 1 113 ? -10.219 0.813 -4.262 1 94.69 113 GLU B C 1
ATOM 1768 O O . GLU B 1 113 ? -10.75 0.291 -5.246 1 94.69 113 GLU B O 1
ATOM 1773 N N . THR B 1 114 ? -10.922 1.438 -3.311 1 89.38 114 THR B N 1
ATOM 1774 C CA . THR B 1 114 ? -12.375 1.403 -3.311 1 89.38 114 THR B CA 1
ATOM 1775 C C . THR B 1 114 ? -12.945 2.488 -4.223 1 89.38 114 THR B C 1
ATOM 1777 O O . THR B 1 114 ? -12.398 3.594 -4.293 1 89.38 114 THR B O 1
ATOM 1780 N N . GLN B 1 115 ? -13.906 2.104 -5.031 1 84.25 115 GLN B N 1
ATOM 1781 C CA . GLN B 1 115 ? -14.531 3.033 -5.969 1 84.25 115 GLN B CA 1
ATOM 1782 C C . GLN B 1 115 ? -15.734 3.727 -5.336 1 84.25 115 GLN B C 1
ATOM 1784 O O . GLN B 1 115 ? -16.359 3.188 -4.414 1 84.25 115 GLN B O 1
#